Protein AF-A0A1X7C1F4-F1 (afdb_monomer)

Mean predicted aligned error: 14.02 Å

Sequence (189 aa):
MITACRHSERPVPRRRPGALRARRFSPPSVDLLPWPTRIDRLDPRTVSAVHRAECLHAESLPLPDTDPGAQHRQQTPYTDRLVAPGITRAAVAALRRFLATPGRYLYMRRDYCACTRCDLECNPAAARDVLDGILPLLPRYARRDLESLLTELDRELLRRTLPDVFAHREPWRRGAWWHERLYDTDDLL

Solvent-accessible surface area (backbone atoms only — not comparable to full-atom values): 11972 Å² total; per-residue (Å²): 134,90,82,90,85,79,87,82,86,76,85,78,82,78,83,80,89,86,74,89,68,75,78,73,78,75,72,85,84,72,82,87,72,75,80,79,79,80,49,88,94,55,56,72,69,30,52,53,45,52,46,51,42,18,46,56,46,46,72,70,54,77,80,76,80,86,61,93,76,77,86,65,95,65,85,66,69,71,59,81,81,65,52,37,73,61,45,65,53,50,20,54,50,22,44,52,53,61,73,64,52,87,69,82,64,47,61,41,44,75,63,86,57,93,43,70,65,54,30,32,58,52,13,54,53,53,16,50,39,50,52,58,51,48,45,81,65,38,58,72,70,38,28,54,54,50,49,54,53,46,52,57,51,49,54,50,48,58,70,26,35,48,76,30,91,61,33,85,78,41,75,88,33,65,91,48,78,69,51,29,37,35,57,56,76,87,82,83,128

Radius of gyration: 25.01 Å; Cα contacts (8 Å, |Δi|>4): 169; chains: 1; bounding box: 60×52×90 Å

Structure (mmCIF, N/CA/C/O backbone):
data_AF-A0A1X7C1F4-F1
#
_entry.id   AF-A0A1X7C1F4-F1
#
loop_
_atom_site.group_PDB
_atom_site.id
_atom_site.type_symbol
_atom_site.label_atom_id
_atom_site.label_alt_id
_atom_site.label_comp_id
_atom_site.label_asym_id
_atom_site.label_entity_id
_atom_site.label_seq_id
_atom_site.pdbx_PDB_ins_code
_atom_site.Cartn_x
_atom_site.Cartn_y
_atom_site.Cartn_z
_atom_site.occupancy
_atom_site.B_iso_or_equiv
_atom_site.auth_seq_id
_atom_site.auth_comp_id
_atom_site.auth_asym_id
_atom_site.auth_atom_id
_atom_site.pdbx_PDB_model_num
ATOM 1 N N . MET A 1 1 ? 45.125 30.449 73.033 1.00 37.66 1 MET A N 1
ATOM 2 C CA . MET A 1 1 ? 44.701 31.068 71.756 1.00 37.66 1 MET A CA 1
ATOM 3 C C . MET A 1 1 ? 43.995 29.987 70.937 1.00 37.66 1 MET A C 1
ATOM 5 O O . MET A 1 1 ? 44.667 29.182 70.322 1.00 37.66 1 MET A O 1
ATOM 9 N N . ILE A 1 2 ? 42.728 29.652 71.195 1.00 36.44 2 ILE A N 1
ATOM 10 C CA . ILE A 1 2 ? 41.505 30.194 70.563 1.00 36.44 2 ILE A CA 1
ATOM 11 C C . ILE A 1 2 ? 41.731 30.730 69.142 1.00 36.44 2 ILE A C 1
ATOM 13 O O . ILE A 1 2 ? 42.165 31.865 68.993 1.00 36.44 2 ILE A O 1
ATOM 17 N N . THR A 1 3 ? 41.340 29.964 68.120 1.00 37.44 3 THR A N 1
ATOM 18 C CA . THR A 1 3 ? 40.437 30.447 67.058 1.00 37.44 3 THR A CA 1
ATOM 19 C C . THR A 1 3 ? 39.678 29.256 66.466 1.00 37.44 3 THR A C 1
ATOM 21 O O . THR A 1 3 ? 40.265 28.251 66.076 1.00 37.44 3 THR A O 1
ATOM 24 N N . ALA A 1 4 ? 38.354 29.373 66.468 1.00 37.94 4 ALA A N 1
ATOM 25 C CA . ALA A 1 4 ? 37.397 28.441 65.897 1.00 37.94 4 ALA A CA 1
ATOM 26 C C . ALA A 1 4 ? 37.252 28.650 64.380 1.00 37.94 4 ALA A C 1
ATOM 28 O O . ALA A 1 4 ? 37.326 29.786 63.922 1.00 37.94 4 ALA A O 1
ATOM 29 N N . CYS A 1 5 ? 36.897 27.598 63.637 1.00 36.72 5 CYS A N 1
ATOM 30 C CA . CYS A 1 5 ? 36.195 27.736 62.359 1.00 36.72 5 CYS A CA 1
ATOM 31 C C . CYS A 1 5 ? 34.981 26.802 62.325 1.00 36.72 5 CYS A C 1
ATOM 33 O O . CYS A 1 5 ? 35.042 25.636 62.708 1.00 36.72 5 CYS A O 1
ATOM 35 N N . ARG A 1 6 ? 33.854 27.401 61.942 1.00 39.19 6 ARG A N 1
ATOM 36 C CA . ARG A 1 6 ? 32.477 26.918 62.040 1.00 39.19 6 ARG A CA 1
ATOM 37 C C . ARG A 1 6 ? 32.096 25.967 60.901 1.00 39.19 6 ARG A C 1
ATOM 39 O O . ARG A 1 6 ? 32.487 26.178 59.761 1.00 39.19 6 ARG A O 1
ATOM 46 N N . HIS A 1 7 ? 31.247 25.003 61.259 1.00 33.69 7 HIS A N 1
ATOM 47 C CA . HIS A 1 7 ? 30.018 24.546 60.597 1.00 33.69 7 HIS A CA 1
ATOM 48 C C . HIS A 1 7 ? 29.794 24.888 59.118 1.00 33.69 7 HIS A C 1
ATOM 50 O O . HIS A 1 7 ? 29.699 26.055 58.746 1.00 33.69 7 HIS A O 1
ATOM 56 N N . SER A 1 8 ? 29.463 23.853 58.341 1.00 37.16 8 SER A N 1
ATOM 57 C CA . SER A 1 8 ? 28.396 23.895 57.329 1.00 37.16 8 SER A CA 1
ATOM 58 C C . SER A 1 8 ? 27.917 22.468 57.038 1.00 37.16 8 SER A C 1
ATOM 60 O 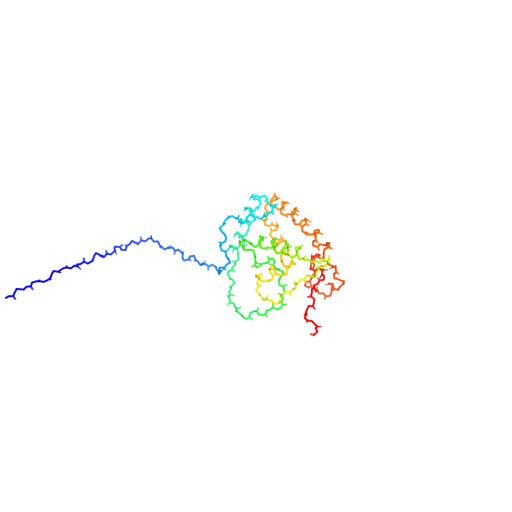O . SER A 1 8 ? 28.397 21.803 56.122 1.00 37.16 8 SER A O 1
ATOM 62 N N . GLU A 1 9 ? 26.979 21.985 57.851 1.00 37.84 9 GLU A N 1
ATOM 63 C CA . GLU A 1 9 ? 26.204 20.775 57.574 1.00 37.84 9 GLU A CA 1
ATOM 64 C C . GLU A 1 9 ? 25.295 21.032 56.363 1.00 37.84 9 GLU A C 1
ATOM 66 O O . GLU A 1 9 ? 24.474 21.951 56.360 1.00 37.84 9 GLU A O 1
ATOM 71 N N . ARG A 1 10 ? 25.451 20.234 55.303 1.00 43.00 10 ARG A N 1
ATOM 72 C CA . ARG A 1 10 ? 24.526 20.230 54.164 1.00 43.00 10 ARG A CA 1
ATOM 73 C C . ARG A 1 10 ? 23.308 19.366 54.519 1.00 43.00 10 ARG A C 1
ATOM 75 O O . ARG A 1 10 ? 23.500 18.247 54.994 1.00 43.00 10 ARG A O 1
ATOM 82 N N . PRO A 1 11 ? 22.068 19.817 54.265 1.00 47.66 11 PRO A N 1
ATOM 83 C CA . PRO A 1 11 ? 20.888 19.021 54.567 1.00 47.66 11 PRO A CA 1
ATOM 84 C C . PRO A 1 11 ? 20.790 17.793 53.652 1.00 47.66 11 PRO A C 1
ATOM 86 O O . PRO A 1 11 ? 20.911 17.877 52.429 1.00 47.66 11 PRO A O 1
ATOM 89 N N . VAL A 1 12 ? 20.538 16.644 54.278 1.00 52.62 12 VAL A N 1
ATOM 90 C CA . VAL A 1 12 ? 20.294 15.343 53.646 1.00 52.62 12 VAL A CA 1
ATOM 91 C C . VAL A 1 12 ? 18.962 15.382 52.879 1.00 52.62 12 VAL A C 1
ATOM 93 O O . VAL A 1 12 ? 17.925 15.662 53.490 1.00 52.62 12 VAL A O 1
ATOM 96 N N . PRO A 1 13 ? 18.917 15.069 51.570 1.00 51.88 13 PRO A N 1
ATOM 97 C CA . PRO A 1 13 ? 17.648 14.928 50.873 1.00 51.88 13 PRO A CA 1
ATOM 98 C C . PRO A 1 13 ? 16.928 13.664 51.362 1.00 51.88 13 PRO A C 1
ATOM 100 O O . PRO A 1 13 ? 17.398 12.536 51.204 1.00 51.88 13 PRO A O 1
ATOM 103 N N . ARG A 1 14 ? 15.759 13.865 51.977 1.00 55.69 14 ARG A N 1
ATOM 104 C CA . ARG A 1 14 ? 14.853 12.801 52.419 1.00 55.69 14 ARG A CA 1
ATOM 105 C C . ARG A 1 14 ? 14.397 11.972 51.212 1.00 55.69 14 ARG A C 1
ATOM 107 O O . ARG A 1 14 ? 13.741 12.488 50.307 1.00 55.69 14 ARG A O 1
ATOM 114 N N . ARG A 1 15 ? 14.726 10.675 51.224 1.00 45.56 15 ARG A N 1
ATOM 115 C CA . ARG A 1 15 ? 14.200 9.657 50.301 1.00 45.56 15 ARG A CA 1
ATOM 116 C C . ARG A 1 15 ? 12.673 9.611 50.418 1.00 45.56 15 ARG A C 1
ATOM 118 O O . ARG A 1 15 ? 12.156 9.258 51.473 1.00 45.56 15 ARG A O 1
ATOM 125 N N . ARG A 1 16 ? 11.956 9.935 49.337 1.00 45.59 16 ARG A N 1
ATOM 126 C CA . ARG A 1 16 ? 10.538 9.578 49.180 1.00 45.59 16 ARG A CA 1
ATOM 127 C C . ARG A 1 16 ? 10.451 8.136 48.659 1.00 45.59 16 ARG A C 1
ATOM 129 O O . ARG A 1 16 ? 10.951 7.881 47.563 1.00 45.59 16 ARG A O 1
ATOM 136 N N . PRO A 1 17 ? 9.847 7.198 49.403 1.00 49.50 17 PRO A N 1
ATOM 137 C CA . PRO A 1 17 ? 9.532 5.872 48.899 1.00 49.50 17 PRO A CA 1
ATOM 138 C C . PRO A 1 17 ? 8.236 5.962 48.087 1.00 49.50 17 PRO A C 1
ATOM 140 O O . PRO A 1 17 ? 7.225 6.449 48.583 1.00 49.50 17 PRO A O 1
ATOM 143 N N . GLY A 1 18 ? 8.269 5.527 46.830 1.00 49.41 18 GLY A N 1
ATOM 144 C CA . GLY A 1 18 ? 7.067 5.448 45.998 1.00 49.41 18 GLY A CA 1
ATOM 145 C C . GLY A 1 18 ? 7.241 6.067 44.621 1.00 49.41 18 GLY A C 1
ATOM 146 O O . GLY A 1 18 ? 6.731 7.147 44.355 1.00 49.41 18 GLY A O 1
ATOM 147 N N . ALA A 1 19 ? 7.967 5.367 43.752 1.00 40.56 19 ALA A N 1
ATOM 148 C CA . ALA A 1 19 ? 7.735 5.349 42.309 1.00 40.56 19 ALA A CA 1
ATOM 149 C C . ALA A 1 19 ? 8.683 4.311 41.696 1.00 40.56 19 ALA A C 1
ATOM 151 O O . ALA A 1 19 ? 9.699 4.654 41.092 1.00 40.56 19 ALA A O 1
ATOM 152 N N . LEU A 1 20 ? 8.350 3.026 41.848 1.00 43.34 20 LEU A N 1
ATOM 153 C CA . LEU A 1 20 ? 8.801 2.011 40.898 1.00 43.34 20 LEU A CA 1
ATOM 154 C C . LEU A 1 20 ? 8.162 2.368 39.552 1.00 43.34 20 LEU A C 1
ATOM 156 O O . LEU A 1 20 ? 7.090 1.888 39.199 1.00 43.34 20 LEU A O 1
ATOM 160 N N . ARG A 1 21 ? 8.784 3.293 38.816 1.00 47.84 21 ARG A N 1
ATOM 161 C CA . ARG A 1 21 ? 8.507 3.432 37.394 1.00 47.84 21 ARG A CA 1
ATOM 162 C C . ARG A 1 21 ? 9.005 2.140 36.774 1.00 47.84 21 ARG A C 1
ATOM 164 O O . ARG A 1 21 ? 10.209 1.885 36.794 1.00 47.84 21 ARG A O 1
ATOM 171 N N . ALA A 1 22 ? 8.080 1.332 36.261 1.00 39.25 22 ALA A N 1
ATOM 172 C CA . ALA A 1 22 ? 8.406 0.303 35.292 1.00 39.25 22 ALA A CA 1
ATOM 173 C C . ALA A 1 22 ? 9.377 0.939 34.294 1.00 39.25 22 ALA A C 1
ATOM 175 O O . ALA A 1 22 ? 9.054 1.963 33.680 1.00 39.25 22 ALA A O 1
ATOM 176 N N . ARG A 1 23 ? 10.599 0.404 34.217 1.00 38.81 23 ARG A N 1
ATOM 177 C CA . ARG A 1 23 ? 11.514 0.729 33.130 1.00 38.81 23 ARG A CA 1
ATOM 178 C C . ARG A 1 23 ? 10.754 0.365 31.864 1.00 38.81 23 ARG A C 1
ATOM 180 O O . ARG A 1 23 ? 10.648 -0.809 31.531 1.00 38.81 23 ARG A O 1
ATOM 187 N N . ARG A 1 24 ? 10.155 1.365 31.214 1.00 40.41 24 ARG A N 1
ATOM 188 C CA . ARG A 1 24 ? 9.662 1.220 29.853 1.00 40.41 24 ARG A CA 1
ATOM 189 C C . ARG A 1 24 ? 10.892 0.855 29.047 1.00 40.41 24 ARG A C 1
ATOM 191 O O . ARG A 1 24 ? 11.809 1.661 28.915 1.00 40.41 24 ARG A O 1
ATOM 198 N N . PHE A 1 25 ? 10.940 -0.399 28.636 1.00 38.53 25 PHE A N 1
ATOM 199 C CA . PHE A 1 25 ? 11.835 -0.851 27.598 1.00 38.53 25 PHE A CA 1
ATOM 200 C C . PHE A 1 25 ? 11.534 0.050 26.396 1.00 38.53 25 PHE A C 1
ATOM 202 O O . PHE A 1 25 ? 10.423 0.011 25.870 1.00 38.53 25 PHE A O 1
ATOM 209 N N . SER A 1 26 ? 12.445 0.962 26.052 1.00 38.00 26 SER A N 1
ATOM 210 C CA . SER A 1 26 ? 12.350 1.671 24.779 1.00 38.00 26 SER A CA 1
ATOM 211 C C . SER A 1 26 ? 12.716 0.653 23.704 1.00 38.00 26 SER A C 1
ATOM 213 O O . SER A 1 26 ? 13.861 0.194 23.714 1.00 38.00 26 SER A O 1
ATOM 215 N N . PRO A 1 27 ? 11.794 0.261 22.808 1.00 36.78 27 PRO A N 1
ATOM 216 C CA . PRO A 1 27 ? 12.191 -0.469 21.614 1.00 36.78 27 PRO A CA 1
ATOM 217 C C . PRO A 1 27 ? 13.178 0.391 20.802 1.00 36.78 27 PRO A C 1
ATOM 219 O O . PRO A 1 27 ? 13.171 1.622 20.938 1.00 36.78 27 PRO A O 1
ATOM 222 N N . PRO A 1 28 ? 14.053 -0.231 19.993 1.00 38.62 28 PRO A N 1
ATOM 223 C CA . PRO A 1 28 ? 15.018 0.498 19.184 1.00 38.62 28 PRO A CA 1
ATOM 224 C C . PRO A 1 28 ? 14.312 1.540 18.310 1.00 38.62 28 PRO A C 1
ATOM 226 O O . PRO A 1 28 ? 13.297 1.273 17.668 1.00 38.62 28 PRO A O 1
ATOM 229 N N . SER A 1 29 ? 14.861 2.748 18.352 1.00 41.19 29 SER A N 1
ATOM 230 C CA . SER A 1 29 ? 14.339 3.987 17.792 1.00 41.19 29 SER A CA 1
ATOM 231 C C . SER A 1 29 ? 14.078 3.889 16.285 1.00 41.19 29 SER A C 1
ATOM 233 O O . SER A 1 29 ? 14.989 4.044 15.476 1.00 41.19 29 SER A O 1
ATOM 235 N N . VAL A 1 30 ? 12.818 3.691 15.901 1.00 43.03 30 VAL A N 1
ATOM 236 C CA . VAL A 1 30 ? 12.295 4.182 14.621 1.00 43.03 30 VAL A CA 1
ATOM 237 C C . VAL A 1 30 ? 11.682 5.543 14.935 1.00 43.03 30 VAL A C 1
ATOM 239 O O . VAL A 1 30 ? 10.838 5.643 15.821 1.00 43.03 30 VAL A O 1
ATOM 242 N N . ASP A 1 31 ? 12.191 6.595 14.301 1.00 43.31 31 ASP A N 1
ATOM 243 C CA . ASP A 1 31 ? 11.978 7.998 14.660 1.00 43.31 31 ASP A CA 1
ATOM 244 C C . ASP A 1 31 ? 10.555 8.353 15.131 1.00 43.31 31 ASP A C 1
ATOM 246 O O . ASP A 1 31 ? 9.559 8.204 14.417 1.00 43.31 31 ASP A O 1
ATOM 250 N N . LEU A 1 32 ? 10.509 8.890 16.354 1.00 41.28 32 LEU A N 1
ATOM 251 C CA . LEU A 1 32 ? 9.363 9.500 17.021 1.00 41.28 32 LEU A CA 1
ATOM 252 C C . LEU A 1 32 ? 8.882 10.736 16.245 1.00 41.28 32 LEU A C 1
ATOM 254 O O . LEU A 1 32 ? 9.191 11.872 16.601 1.00 41.28 32 LEU A O 1
ATOM 258 N N . LEU A 1 33 ? 8.078 10.536 15.205 1.00 45.62 33 LEU A N 1
ATOM 259 C CA . LEU A 1 33 ? 7.149 11.573 14.765 1.00 45.62 33 LEU A CA 1
ATOM 260 C C . LEU A 1 33 ? 5.985 11.623 15.771 1.00 45.62 33 LEU A C 1
ATOM 262 O O . LEU A 1 33 ? 5.337 10.596 15.995 1.00 45.62 33 LEU A O 1
ATOM 266 N N . PRO A 1 34 ? 5.703 12.776 16.404 1.00 47.94 34 PRO A N 1
ATOM 267 C CA . PRO A 1 34 ? 4.579 12.891 17.324 1.00 47.94 34 PRO A CA 1
ATOM 268 C C . PRO A 1 34 ? 3.255 12.739 16.551 1.00 47.94 34 PRO A C 1
ATOM 270 O O . PRO A 1 34 ? 3.088 13.358 15.508 1.00 47.94 34 PRO A O 1
ATOM 273 N N . TRP A 1 35 ? 2.367 11.875 17.061 1.00 46.22 35 TRP A N 1
ATOM 274 C CA . TRP A 1 35 ? 0.906 11.753 16.853 1.00 46.22 35 TRP A CA 1
ATOM 275 C C . TRP A 1 35 ? 0.222 12.385 15.616 1.00 46.22 35 TRP A C 1
ATOM 277 O O . TRP A 1 35 ? 0.352 13.572 15.343 1.00 46.22 35 TRP A O 1
ATOM 287 N N . PRO A 1 36 ? -0.758 11.652 15.053 1.00 53.38 36 PRO A N 1
ATOM 288 C CA . PRO A 1 36 ? -0.506 10.780 13.923 1.00 53.38 36 PRO A CA 1
ATOM 289 C C . PRO A 1 36 ? -0.063 11.601 12.705 1.00 53.38 36 PRO A C 1
ATOM 291 O O . PRO A 1 36 ? -0.711 12.566 12.296 1.00 53.38 36 PRO A O 1
ATOM 294 N N . THR A 1 37 ? 1.034 11.192 12.078 1.00 63.81 37 THR A N 1
ATOM 295 C CA . THR A 1 37 ? 1.436 11.797 10.812 1.00 63.81 37 THR A CA 1
ATOM 296 C C . THR A 1 37 ? 0.384 11.463 9.765 1.00 63.81 37 THR A C 1
ATOM 298 O O . THR A 1 37 ? 0.196 10.306 9.392 1.00 63.81 37 THR A O 1
ATOM 301 N N . ARG A 1 38 ? -0.340 12.505 9.349 1.00 75.12 38 ARG A N 1
ATOM 302 C CA . ARG A 1 38 ? -1.339 12.489 8.284 1.00 75.12 38 ARG A CA 1
ATOM 303 C C . ARG A 1 38 ? -0.861 11.597 7.139 1.00 75.12 38 ARG A C 1
ATOM 305 O O . ARG A 1 38 ? 0.214 11.813 6.585 1.00 75.12 38 ARG A O 1
ATOM 312 N N . ILE A 1 39 ? -1.664 10.600 6.792 1.00 83.06 39 ILE A N 1
ATOM 313 C CA . ILE A 1 39 ? -1.514 9.896 5.524 1.00 83.06 39 ILE A CA 1
ATOM 314 C C . ILE A 1 39 ? -2.355 10.691 4.532 1.00 83.06 39 ILE A C 1
ATOM 316 O O . ILE A 1 39 ? -3.576 10.759 4.680 1.00 83.06 39 ILE A O 1
ATOM 320 N N . ASP A 1 40 ? -1.716 11.363 3.571 1.00 82.19 40 ASP A N 1
ATOM 321 C CA . ASP A 1 40 ? -2.463 12.205 2.632 1.00 82.19 40 ASP A CA 1
ATOM 322 C C . ASP A 1 40 ? -3.544 11.390 1.920 1.00 82.19 40 ASP A C 1
ATOM 324 O O . ASP A 1 40 ? -3.296 10.247 1.535 1.00 82.19 40 ASP A O 1
ATOM 328 N N . ARG A 1 41 ? -4.716 12.001 1.718 1.00 87.00 41 ARG A N 1
ATOM 329 C CA . ARG A 1 41 ? -5.934 11.391 1.151 1.00 87.00 41 ARG A CA 1
ATOM 330 C C . ARG A 1 41 ? -6.642 10.335 2.012 1.00 87.00 41 ARG A C 1
ATOM 332 O O . ARG A 1 41 ? -7.605 9.765 1.521 1.00 87.00 41 ARG A O 1
ATOM 339 N N . LEU A 1 42 ? -6.234 10.113 3.263 1.00 90.19 42 LEU A N 1
ATOM 340 C CA . LEU A 1 42 ? -7.046 9.361 4.228 1.00 90.19 42 LEU A CA 1
ATOM 341 C C . LEU A 1 42 ? -7.783 10.294 5.188 1.00 90.19 42 LEU A C 1
ATOM 343 O O . LEU A 1 42 ? -7.266 11.350 5.573 1.00 90.19 42 LEU A O 1
ATOM 347 N N . ASP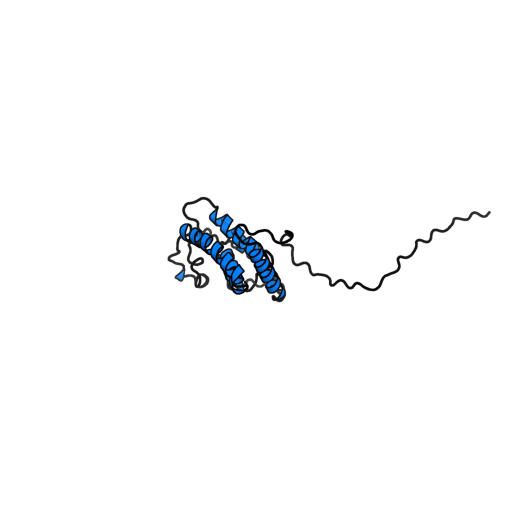 A 1 43 ? -8.975 9.877 5.612 1.00 91.00 43 ASP A N 1
ATOM 348 C CA . ASP A 1 43 ? -9.729 10.569 6.651 1.00 91.00 43 ASP A CA 1
ATOM 349 C C . ASP A 1 43 ? -8.979 10.504 8.003 1.00 91.00 43 ASP A C 1
ATOM 351 O O . ASP A 1 43 ? -8.427 9.457 8.367 1.00 91.00 43 ASP A O 1
ATOM 355 N N . PRO A 1 44 ? -8.955 11.582 8.813 1.00 88.94 44 PRO A N 1
ATOM 356 C CA . PRO A 1 44 ? -8.298 11.570 10.124 1.00 88.94 44 PRO A CA 1
ATOM 357 C C . PRO A 1 44 ? -8.783 10.453 11.069 1.00 88.94 44 PRO A C 1
ATOM 359 O O . PRO A 1 44 ? -8.007 9.941 11.887 1.00 88.94 44 PRO A O 1
ATOM 362 N N . ARG A 1 45 ? -10.050 10.029 10.962 1.00 90.12 45 ARG A N 1
ATOM 363 C CA . ARG A 1 45 ? -10.607 8.905 11.732 1.00 90.12 45 ARG A CA 1
ATOM 364 C C . ARG A 1 45 ? -10.075 7.566 11.240 1.00 90.12 45 ARG A C 1
ATOM 366 O O . ARG A 1 45 ? -9.892 6.665 12.060 1.00 90.12 45 ARG A O 1
ATOM 373 N N . THR A 1 46 ? -9.813 7.436 9.941 1.00 92.38 46 THR A N 1
ATOM 374 C CA . THR A 1 46 ? -9.137 6.274 9.350 1.00 92.38 46 THR A CA 1
ATOM 375 C C . THR A 1 46 ? -7.704 6.197 9.848 1.00 92.38 46 THR A C 1
ATOM 377 O O . THR A 1 46 ? -7.311 5.167 10.387 1.00 92.38 46 THR A O 1
ATOM 380 N N . VAL A 1 47 ? -6.956 7.305 9.793 1.00 91.12 47 VAL A N 1
ATOM 381 C CA . VAL A 1 47 ? -5.580 7.379 10.318 1.00 91.12 47 VAL A CA 1
ATOM 382 C C . VAL A 1 47 ? -5.527 6.986 11.802 1.00 91.12 47 VAL A C 1
ATOM 384 O O . VAL A 1 47 ? -4.675 6.202 12.215 1.00 91.12 47 VAL A O 1
ATOM 387 N N . SER A 1 48 ? -6.480 7.457 12.609 1.00 89.38 48 SER A N 1
ATOM 388 C CA . SER A 1 48 ? -6.573 7.084 14.030 1.00 89.38 48 SER A CA 1
ATOM 389 C C . SER A 1 48 ? -6.937 5.607 14.243 1.00 89.38 48 SER A C 1
ATOM 391 O O . SER A 1 48 ? -6.515 4.990 15.220 1.00 89.38 48 SER A O 1
ATOM 393 N N . ALA A 1 49 ? -7.750 5.019 13.362 1.00 91.38 49 ALA A N 1
ATOM 394 C CA . ALA A 1 49 ? -8.087 3.599 13.422 1.00 91.38 49 ALA A CA 1
ATOM 395 C C . ALA A 1 49 ? -6.889 2.717 13.059 1.00 91.38 49 ALA A C 1
ATOM 397 O O . ALA A 1 49 ? -6.627 1.751 13.768 1.00 91.38 49 ALA A O 1
ATOM 398 N N . VAL A 1 50 ? -6.146 3.101 12.020 1.00 90.06 50 VAL A N 1
ATOM 399 C CA . VAL A 1 50 ? -4.884 2.470 11.625 1.00 90.06 50 VAL A CA 1
ATOM 400 C C . VAL A 1 50 ? -3.897 2.493 12.780 1.00 90.06 50 VAL A C 1
ATOM 402 O O . VAL A 1 50 ? -3.434 1.440 13.196 1.00 90.06 50 VAL A O 1
ATOM 405 N N . HIS A 1 51 ? -3.657 3.663 13.373 1.00 88.75 51 HIS A N 1
ATOM 406 C CA . HIS A 1 51 ? -2.730 3.780 14.495 1.00 88.75 51 HIS A CA 1
ATOM 407 C C . HIS A 1 51 ? -3.111 2.872 15.675 1.00 88.75 51 HIS A C 1
ATOM 409 O O . HIS A 1 51 ? -2.255 2.211 16.255 1.00 88.75 51 HIS A O 1
ATOM 415 N N . ARG A 1 52 ? -4.405 2.794 16.018 1.00 87.62 52 ARG A N 1
ATOM 416 C CA . ARG A 1 52 ? -4.876 1.879 17.069 1.00 87.62 52 ARG A CA 1
ATOM 417 C C . ARG A 1 52 ? -4.631 0.416 16.710 1.00 87.62 52 ARG A C 1
ATOM 419 O O . ARG A 1 52 ? -4.171 -0.325 17.570 1.00 87.62 52 ARG A O 1
ATOM 426 N N . ALA A 1 53 ? -4.923 0.010 15.475 1.00 88.56 53 ALA A N 1
ATOM 427 C CA . ALA A 1 53 ? -4.665 -1.354 15.016 1.00 88.56 53 ALA A CA 1
ATOM 428 C C . ALA A 1 53 ? -3.168 -1.694 15.084 1.00 88.56 53 ALA A C 1
ATOM 430 O O . ALA A 1 53 ? -2.806 -2.767 15.558 1.00 88.56 53 ALA A O 1
ATOM 431 N N . GLU A 1 54 ? -2.306 -0.752 14.696 1.00 86.75 54 GLU A N 1
ATOM 432 C CA . GLU A 1 54 ? -0.856 -0.917 14.773 1.00 86.75 54 GLU A CA 1
ATOM 433 C C . GLU A 1 54 ? -0.353 -1.076 16.213 1.00 86.75 54 GLU A C 1
ATOM 435 O O . GLU A 1 54 ? 0.444 -1.969 16.489 1.00 86.75 54 GLU A O 1
ATOM 440 N N . CYS A 1 55 ? -0.839 -0.251 17.145 1.00 83.94 55 CYS A N 1
ATOM 441 C CA . CYS A 1 55 ? -0.474 -0.362 18.559 1.00 83.94 55 CYS A CA 1
ATOM 442 C C . CYS A 1 55 ? -0.938 -1.691 19.174 1.00 83.94 55 CYS A C 1
ATOM 444 O O . CYS A 1 55 ? -0.158 -2.349 19.854 1.00 83.94 55 CYS A O 1
ATOM 446 N N . LEU A 1 56 ? -2.179 -2.111 18.900 1.00 82.75 56 LEU A N 1
ATOM 447 C CA . LEU A 1 56 ? -2.729 -3.361 19.438 1.00 82.75 56 LEU A CA 1
ATOM 448 C C . LEU A 1 56 ? -1.975 -4.596 18.928 1.00 82.75 56 LEU A C 1
ATOM 450 O O . LEU A 1 56 ? -1.753 -5.547 19.678 1.00 82.75 56 LEU A O 1
ATOM 454 N N . HIS A 1 57 ? -1.560 -4.587 17.660 1.00 75.62 57 HIS A N 1
ATOM 455 C CA . HIS A 1 57 ? -0.795 -5.694 17.096 1.00 75.62 57 HIS A CA 1
ATOM 456 C C . HIS A 1 57 ? 0.648 -5.726 17.620 1.00 75.62 57 HIS A C 1
ATOM 458 O O . HIS A 1 57 ? 1.171 -6.806 17.893 1.00 75.62 57 HIS A O 1
ATOM 464 N N . ALA A 1 58 ? 1.282 -4.566 17.819 1.00 69.00 58 ALA A N 1
ATOM 465 C CA . ALA A 1 58 ? 2.620 -4.483 18.406 1.00 69.00 58 ALA A CA 1
ATOM 466 C C . ALA A 1 58 ? 2.660 -4.996 19.857 1.00 69.00 58 ALA A C 1
ATOM 468 O O . ALA A 1 58 ? 3.638 -5.614 20.265 1.00 69.00 58 ALA A O 1
ATOM 469 N N . GLU A 1 59 ? 1.592 -4.774 20.627 1.00 61.59 59 GLU A N 1
ATOM 470 C CA . GLU A 1 59 ? 1.453 -5.278 22.001 1.00 61.59 59 GLU A CA 1
ATOM 471 C C . GLU A 1 59 ? 1.217 -6.797 22.069 1.00 61.59 59 GLU A C 1
ATOM 473 O O . GLU A 1 59 ? 1.481 -7.413 23.100 1.00 61.59 59 GLU A O 1
ATOM 478 N N . SER A 1 60 ? 0.738 -7.403 20.980 1.00 58.78 60 SER A N 1
ATOM 479 C CA . SER A 1 60 ? 0.375 -8.825 20.921 1.00 58.78 60 SER A CA 1
ATOM 480 C C . SER A 1 60 ? 1.536 -9.746 20.517 1.00 58.78 60 SER A C 1
ATOM 482 O O . SER A 1 60 ? 1.417 -10.963 20.654 1.00 58.78 60 SER A O 1
ATOM 484 N N . LEU A 1 61 ? 2.655 -9.199 20.024 1.00 59.28 61 LEU A N 1
ATOM 485 C CA . LEU A 1 61 ? 3.810 -9.990 19.596 1.00 59.28 61 LEU A CA 1
ATOM 486 C C . LEU A 1 61 ? 4.759 -10.271 20.779 1.00 59.28 61 LEU A C 1
ATOM 488 O O . LEU A 1 61 ? 5.203 -9.328 21.440 1.00 59.28 61 LEU A O 1
ATOM 492 N N . PRO A 1 62 ? 5.126 -11.540 21.051 1.00 47.31 62 PRO A N 1
ATOM 493 C CA . PRO A 1 62 ? 6.205 -11.842 21.985 1.00 47.31 62 PRO A CA 1
ATOM 494 C C . PRO A 1 62 ? 7.515 -11.239 21.460 1.00 47.31 62 PRO A C 1
ATOM 496 O O . PRO A 1 62 ? 7.805 -11.331 20.265 1.00 47.31 62 PRO A O 1
ATOM 499 N N . LEU A 1 63 ? 8.298 -10.601 22.343 1.00 47.84 63 LEU A N 1
ATOM 500 C CA . LEU A 1 63 ? 9.632 -10.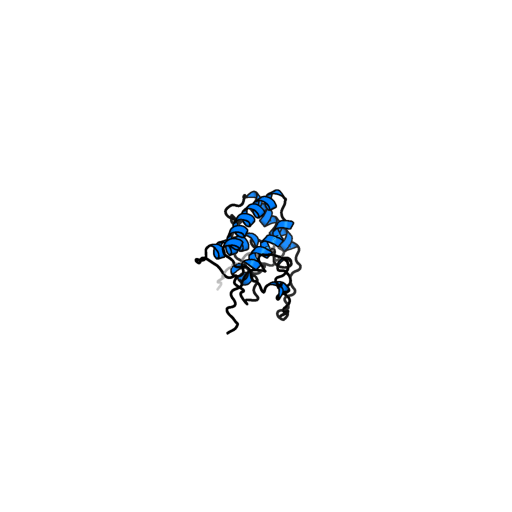100 21.994 1.00 47.84 63 LEU A CA 1
ATOM 501 C C . LEU A 1 63 ? 10.417 -11.234 21.317 1.00 47.84 63 LEU A C 1
ATOM 503 O O . LEU A 1 63 ? 10.481 -12.322 21.890 1.00 47.84 63 LEU A O 1
ATOM 507 N N . PRO A 1 64 ? 11.005 -11.015 20.128 1.00 50.06 64 PRO A N 1
ATOM 508 C CA . PRO A 1 64 ? 11.841 -12.034 19.530 1.00 50.06 64 PRO A CA 1
ATOM 509 C C . PRO A 1 64 ? 13.038 -12.250 20.452 1.00 50.06 64 PRO A C 1
ATOM 511 O O . PRO A 1 64 ? 13.813 -11.317 20.695 1.00 50.06 64 PRO A O 1
ATOM 514 N N . ASP A 1 65 ? 13.191 -13.478 20.953 1.00 42.34 65 ASP A N 1
ATOM 515 C CA . ASP A 1 65 ? 14.479 -13.942 21.446 1.00 42.34 65 ASP A CA 1
ATOM 516 C C . ASP A 1 65 ? 15.483 -13.620 20.342 1.00 42.34 65 ASP A C 1
ATOM 518 O O . ASP A 1 65 ? 15.354 -14.060 19.195 1.00 42.34 65 ASP A O 1
ATOM 522 N N . THR A 1 66 ? 16.400 -12.707 20.648 1.00 48.03 66 THR A N 1
ATOM 523 C CA . THR A 1 66 ? 17.373 -12.219 19.681 1.00 48.03 66 THR A CA 1
ATOM 524 C C . THR A 1 66 ? 18.410 -13.317 19.543 1.00 48.03 66 THR A C 1
ATOM 526 O O . THR A 1 66 ? 19.427 -13.300 20.227 1.00 48.03 66 THR A O 1
ATOM 529 N N . ASP A 1 67 ? 18.115 -14.306 18.705 1.00 40.56 67 ASP A N 1
ATOM 530 C CA . ASP A 1 67 ? 19.109 -15.234 18.198 1.00 40.56 67 ASP A CA 1
ATOM 531 C C . ASP A 1 67 ? 19.659 -14.646 16.886 1.00 40.56 67 ASP A C 1
ATOM 533 O O . ASP A 1 67 ? 19.003 -14.725 15.841 1.00 40.56 67 ASP A O 1
ATOM 537 N N . PRO A 1 68 ? 20.834 -13.985 16.906 1.00 41.53 68 PRO A N 1
ATOM 538 C CA . PRO A 1 68 ? 21.430 -13.379 15.717 1.00 41.53 68 PRO A CA 1
ATOM 539 C C . PRO A 1 68 ? 21.909 -14.422 14.687 1.00 41.53 68 PRO A C 1
ATOM 541 O O . PRO A 1 68 ? 22.451 -14.040 13.651 1.00 41.53 68 PRO A O 1
ATOM 544 N N . GLY A 1 69 ? 21.724 -15.724 14.949 1.00 39.28 69 GLY A N 1
ATOM 545 C CA . GLY A 1 69 ? 22.148 -16.826 14.084 1.00 39.28 69 GLY A CA 1
ATOM 546 C C . GLY A 1 69 ? 21.083 -17.396 13.139 1.00 39.28 69 GLY A C 1
ATOM 547 O O . GLY A 1 69 ? 21.426 -18.217 12.288 1.00 39.28 69 GLY A O 1
ATOM 548 N N . ALA A 1 70 ? 19.813 -16.985 13.227 1.00 43.12 70 ALA A N 1
ATOM 549 C CA . ALA A 1 70 ? 18.737 -17.554 12.406 1.00 43.12 70 ALA A CA 1
ATOM 550 C C . ALA A 1 70 ? 18.711 -16.981 10.974 1.00 43.12 70 ALA A C 1
ATOM 552 O O . ALA A 1 70 ? 17.748 -16.359 10.527 1.00 43.12 70 ALA A O 1
ATOM 553 N N . GLN A 1 71 ? 19.776 -17.238 10.217 1.00 45.31 71 GLN A N 1
ATOM 554 C CA . GLN A 1 71 ? 19.757 -17.218 8.759 1.00 45.31 71 GLN A CA 1
ATOM 555 C C . GLN A 1 71 ? 18.894 -18.392 8.271 1.00 45.31 71 GLN A C 1
ATOM 557 O O . GLN A 1 71 ? 19.416 -19.448 7.915 1.00 45.31 71 GLN A O 1
ATOM 562 N N . HIS A 1 72 ? 17.565 -18.248 8.260 1.00 37.56 72 HIS A N 1
ATOM 563 C CA . HIS A 1 72 ? 16.714 -19.215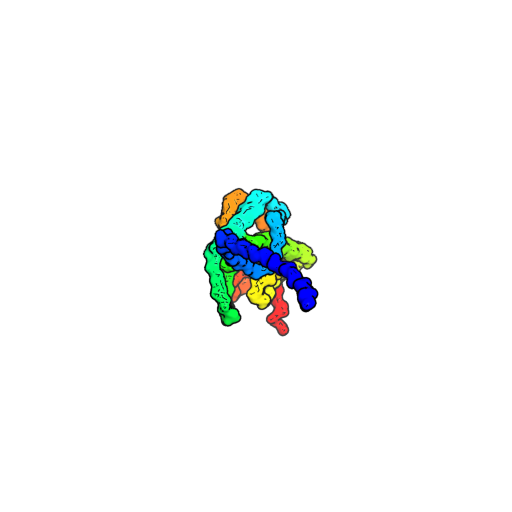 7.570 1.00 37.56 72 HIS A CA 1
ATOM 564 C C . HIS A 1 72 ? 15.938 -18.579 6.421 1.00 37.56 72 HIS A C 1
ATOM 566 O O . HIS A 1 72 ? 15.032 -17.770 6.584 1.00 37.56 72 HIS A O 1
ATOM 572 N N . ARG A 1 73 ? 16.357 -19.022 5.234 1.00 39.47 73 ARG A N 1
ATOM 573 C CA . ARG A 1 73 ? 15.982 -18.726 3.845 1.00 39.47 73 ARG A CA 1
ATOM 574 C C . ARG A 1 73 ? 14.506 -19.000 3.497 1.00 39.47 73 ARG A C 1
ATOM 576 O O . ARG A 1 73 ? 14.166 -19.134 2.327 1.00 39.47 73 ARG A O 1
ATOM 583 N N . GLN A 1 74 ? 13.604 -19.065 4.466 1.00 40.28 74 GLN A N 1
ATOM 584 C CA . GLN A 1 74 ? 12.177 -19.239 4.210 1.00 40.28 74 GLN A CA 1
ATOM 585 C C . GLN A 1 74 ? 11.485 -17.906 4.461 1.00 40.28 74 GLN A C 1
ATOM 587 O O . GLN A 1 74 ? 11.356 -17.466 5.597 1.00 40.28 74 GLN A O 1
ATOM 592 N N . GLN A 1 75 ? 11.098 -17.249 3.365 1.00 44.16 75 GLN A N 1
ATOM 593 C CA . GLN A 1 75 ? 10.223 -16.081 3.367 1.00 44.16 75 GLN A CA 1
ATOM 594 C C . GLN A 1 75 ? 8.895 -16.488 4.010 1.00 44.16 75 GLN A C 1
ATOM 596 O O . GLN A 1 75 ? 7.968 -16.928 3.336 1.00 44.16 75 GLN A O 1
ATOM 601 N N . THR A 1 76 ? 8.818 -16.399 5.336 1.00 39.41 76 THR A N 1
ATOM 602 C CA . THR A 1 76 ? 7.539 -16.266 6.024 1.00 39.41 76 THR A CA 1
ATOM 603 C C . THR A 1 76 ? 6.834 -15.057 5.415 1.00 39.41 76 THR A C 1
ATOM 605 O O . THR A 1 76 ? 7.481 -14.010 5.299 1.00 39.41 76 THR A O 1
ATOM 608 N N . PRO A 1 77 ? 5.559 -15.179 5.004 1.00 45.59 77 PRO A N 1
ATOM 609 C CA . PRO A 1 77 ? 4.799 -14.046 4.502 1.00 45.59 77 PRO A CA 1
ATOM 610 C C . PRO A 1 77 ? 4.906 -12.906 5.516 1.00 45.59 77 PRO A C 1
ATOM 612 O O . PRO A 1 77 ? 4.739 -13.110 6.721 1.00 45.59 77 PRO A O 1
ATOM 615 N N . TYR A 1 78 ? 5.257 -11.720 5.017 1.00 52.19 78 TYR A N 1
ATOM 616 C CA . TYR A 1 78 ? 5.597 -10.517 5.785 1.00 52.19 78 TYR A CA 1
ATOM 617 C C . TYR A 1 78 ? 4.540 -10.148 6.854 1.00 52.19 78 TYR A C 1
ATOM 619 O O . TYR A 1 78 ? 4.819 -9.437 7.819 1.00 52.19 78 TYR A O 1
ATOM 627 N N . THR A 1 79 ? 3.327 -10.681 6.715 1.00 50.06 79 THR A N 1
ATOM 628 C CA . THR A 1 79 ? 2.152 -10.427 7.546 1.00 50.06 79 THR A CA 1
ATOM 629 C C . THR A 1 79 ? 2.324 -10.740 9.036 1.00 50.06 79 THR A C 1
ATOM 631 O O . THR A 1 79 ? 1.645 -10.110 9.837 1.00 50.06 79 THR A O 1
ATOM 634 N N . ASP A 1 80 ? 3.204 -11.665 9.439 1.00 49.00 80 ASP A N 1
ATOM 635 C CA . ASP A 1 80 ? 3.208 -12.171 10.829 1.00 49.00 80 ASP A CA 1
ATOM 636 C C . ASP A 1 80 ? 4.104 -11.386 11.810 1.00 49.00 80 ASP A C 1
ATOM 638 O O . ASP A 1 80 ? 3.945 -11.493 13.022 1.00 49.00 80 ASP A O 1
ATOM 642 N N . ARG A 1 81 ? 5.060 -10.569 11.338 1.00 52.59 81 ARG A N 1
ATOM 643 C CA . ARG A 1 81 ? 6.118 -10.050 12.238 1.00 52.59 81 ARG A CA 1
ATOM 644 C C . ARG A 1 81 ? 6.209 -8.545 12.446 1.00 52.59 81 ARG A C 1
ATOM 646 O O . ARG A 1 81 ? 6.996 -8.132 13.294 1.00 52.59 81 ARG A O 1
ATOM 653 N N . LEU A 1 82 ? 5.493 -7.703 11.698 1.00 59.19 82 LEU A N 1
ATOM 654 C CA . LEU A 1 82 ? 5.914 -6.296 11.566 1.00 59.19 82 LEU A CA 1
ATOM 655 C C . LEU A 1 82 ? 4.771 -5.279 11.492 1.00 59.19 82 LEU A C 1
ATOM 657 O O . LEU A 1 82 ? 4.883 -4.258 10.819 1.00 59.19 82 LEU A O 1
ATOM 661 N N . VAL A 1 83 ? 3.680 -5.501 12.221 1.00 67.00 83 VAL A N 1
ATOM 662 C CA . VAL A 1 83 ? 2.701 -4.431 12.433 1.00 67.00 83 VAL A CA 1
ATOM 663 C C . VAL A 1 83 ? 3.138 -3.597 13.641 1.00 67.00 83 VAL A C 1
ATOM 665 O O . VAL A 1 83 ? 2.856 -3.936 14.786 1.00 67.00 83 VAL A O 1
ATOM 668 N N . ALA A 1 84 ? 3.870 -2.515 13.373 1.00 72.56 84 ALA A N 1
ATOM 669 C CA . ALA A 1 84 ? 4.328 -1.551 14.373 1.00 72.56 84 ALA A CA 1
ATOM 670 C C . ALA A 1 84 ? 3.746 -0.153 14.097 1.00 72.56 84 ALA A C 1
ATOM 672 O O . ALA A 1 84 ? 3.409 0.152 12.947 1.00 72.56 84 ALA A O 1
ATOM 673 N N . PRO A 1 85 ? 3.647 0.731 15.110 1.00 80.19 85 PRO A N 1
ATOM 674 C CA . PRO A 1 85 ? 3.162 2.092 14.906 1.00 80.19 85 PRO A CA 1
ATOM 675 C C . PRO A 1 85 ? 3.910 2.815 13.777 1.00 80.19 85 PRO A C 1
ATOM 677 O O . PRO A 1 85 ? 5.134 2.938 13.800 1.00 80.19 85 PRO A O 1
ATOM 680 N N . GLY A 1 86 ? 3.163 3.314 12.792 1.00 81.81 86 GLY A N 1
ATOM 681 C CA . GLY A 1 86 ? 3.683 4.040 11.635 1.00 81.81 86 GLY A CA 1
ATOM 682 C C . GLY A 1 86 ? 4.024 3.184 10.410 1.00 81.81 86 GLY A C 1
ATOM 683 O O . GLY A 1 86 ? 4.355 3.766 9.371 1.00 81.81 86 GLY A O 1
ATOM 684 N N . ILE A 1 87 ? 3.909 1.851 10.481 1.00 84.25 87 ILE A N 1
ATOM 685 C CA . ILE A 1 87 ? 4.221 0.942 9.364 1.00 84.25 87 ILE A CA 1
ATOM 686 C C . ILE A 1 87 ? 3.331 1.215 8.143 1.00 84.25 87 ILE A C 1
ATOM 688 O O . ILE A 1 87 ? 3.827 1.283 7.020 1.00 84.25 87 ILE A O 1
ATOM 692 N N . THR A 1 88 ? 2.039 1.489 8.346 1.00 89.12 88 THR A N 1
ATOM 693 C CA . THR A 1 88 ? 1.082 1.750 7.258 1.00 89.12 88 THR A CA 1
ATOM 694 C C . THR A 1 88 ? 1.454 3.023 6.511 1.00 89.12 88 THR A C 1
ATOM 696 O O . THR A 1 88 ? 1.437 3.075 5.281 1.00 89.12 88 THR A O 1
ATOM 699 N N . ARG A 1 89 ? 1.848 4.067 7.250 1.00 89.00 89 ARG A N 1
ATOM 700 C CA . ARG A 1 89 ? 2.311 5.321 6.649 1.00 89.00 89 ARG A CA 1
ATOM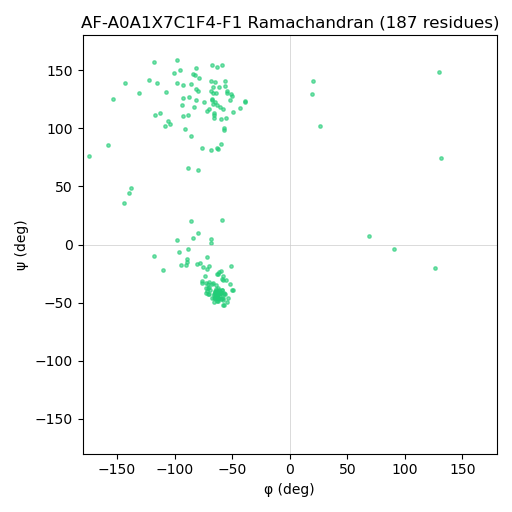 701 C C . ARG A 1 89 ? 3.589 5.101 5.848 1.00 89.00 89 ARG A C 1
ATOM 703 O O . ARG A 1 89 ? 3.701 5.630 4.743 1.00 89.00 89 ARG A O 1
ATOM 710 N N . ALA A 1 90 ? 4.541 4.350 6.400 1.00 85.75 90 ALA A N 1
ATOM 711 C CA . ALA A 1 90 ? 5.787 4.030 5.715 1.00 85.75 90 ALA A CA 1
ATOM 712 C C . ALA A 1 90 ? 5.526 3.248 4.418 1.00 85.75 90 ALA A C 1
ATOM 714 O O . ALA A 1 90 ? 6.070 3.621 3.381 1.00 85.75 90 ALA A O 1
ATOM 715 N N . ALA A 1 91 ? 4.623 2.266 4.452 1.00 89.50 91 ALA A N 1
ATOM 716 C CA . ALA A 1 91 ? 4.223 1.472 3.295 1.00 89.50 91 ALA A CA 1
ATOM 717 C C . ALA A 1 91 ? 3.554 2.320 2.196 1.00 89.50 91 ALA A C 1
ATOM 719 O O . ALA A 1 91 ? 3.969 2.282 1.038 1.00 89.50 91 ALA A O 1
ATOM 720 N N . VAL A 1 92 ? 2.573 3.164 2.549 1.00 92.44 92 VAL A N 1
ATOM 721 C CA . VAL A 1 92 ? 1.935 4.084 1.585 1.00 92.44 92 VAL A CA 1
ATOM 722 C C . VAL A 1 92 ? 2.959 5.056 0.995 1.00 92.44 92 VAL A C 1
ATOM 724 O O . VAL A 1 92 ? 2.939 5.332 -0.206 1.00 92.44 92 VAL A O 1
ATOM 727 N N . ALA A 1 93 ? 3.868 5.580 1.820 1.00 90.19 93 ALA A N 1
ATOM 728 C CA . ALA A 1 93 ? 4.925 6.466 1.352 1.00 90.19 93 ALA A CA 1
ATOM 729 C C . ALA A 1 93 ? 5.901 5.746 0.409 1.00 90.19 93 ALA A C 1
ATOM 731 O O . ALA A 1 93 ? 6.294 6.332 -0.596 1.00 90.19 93 ALA A O 1
ATOM 732 N N . ALA A 1 94 ? 6.261 4.491 0.692 1.00 88.88 94 ALA A N 1
ATOM 733 C CA . ALA A 1 94 ? 7.121 3.679 -0.166 1.00 88.88 94 ALA A CA 1
ATOM 734 C C . ALA A 1 94 ? 6.478 3.435 -1.537 1.00 88.88 94 ALA A C 1
ATOM 736 O O . ALA A 1 94 ? 7.095 3.747 -2.555 1.00 88.88 94 ALA A O 1
ATOM 737 N N . LEU A 1 95 ? 5.208 3.011 -1.572 1.00 90.88 95 LEU A N 1
ATOM 738 C CA . LEU A 1 95 ? 4.460 2.842 -2.823 1.00 90.88 95 LEU A CA 1
ATOM 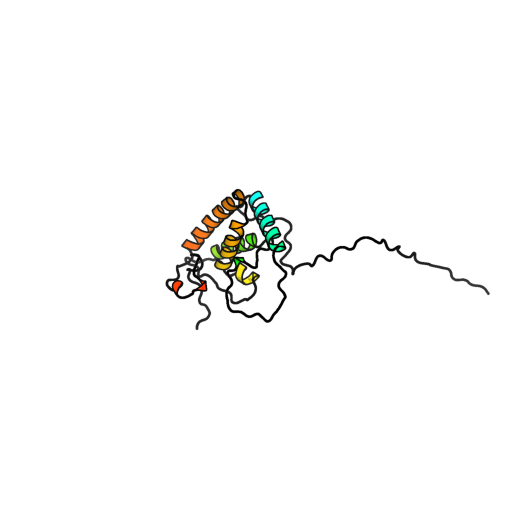739 C C . LEU A 1 95 ? 4.398 4.143 -3.627 1.00 90.88 95 LEU A C 1
ATOM 741 O O . LEU A 1 95 ? 4.680 4.152 -4.821 1.00 90.88 95 LEU A O 1
ATOM 745 N N . ARG A 1 96 ? 4.086 5.269 -2.978 1.00 93.38 96 ARG A N 1
ATOM 746 C CA . ARG A 1 96 ? 4.047 6.575 -3.653 1.00 93.38 96 ARG A CA 1
ATOM 747 C C . ARG A 1 96 ? 5.404 6.993 -4.202 1.00 93.38 96 ARG A C 1
ATOM 749 O O . ARG A 1 96 ? 5.457 7.489 -5.320 1.00 93.38 96 ARG A O 1
ATOM 756 N N . ARG A 1 97 ? 6.487 6.802 -3.441 1.00 91.38 97 ARG A N 1
ATOM 757 C CA . ARG A 1 97 ? 7.851 7.102 -3.904 1.00 91.38 97 ARG A CA 1
ATOM 758 C C . ARG A 1 97 ? 8.215 6.252 -5.115 1.00 91.38 97 ARG A C 1
ATOM 760 O O . ARG A 1 97 ? 8.677 6.806 -6.104 1.00 91.38 97 ARG A O 1
ATOM 767 N N . PHE A 1 98 ? 7.937 4.950 -5.070 1.00 91.00 98 PHE A N 1
ATOM 768 C CA . PHE A 1 98 ? 8.161 4.048 -6.197 1.00 91.00 98 PHE A CA 1
ATOM 769 C C . PHE A 1 98 ? 7.385 4.495 -7.444 1.00 91.00 98 PHE A C 1
ATOM 771 O O . PHE A 1 98 ? 7.954 4.635 -8.522 1.00 91.00 98 PHE A O 1
ATOM 778 N N . LEU A 1 99 ? 6.097 4.811 -7.289 1.00 92.25 99 LEU A N 1
ATOM 779 C CA . LEU A 1 99 ? 5.252 5.295 -8.383 1.00 92.25 99 LEU A CA 1
ATOM 780 C C . LEU A 1 99 ? 5.581 6.724 -8.837 1.00 92.25 99 LEU A C 1
ATOM 782 O O . LEU A 1 99 ? 5.076 7.152 -9.871 1.00 92.25 99 LEU A O 1
ATOM 786 N N . ALA A 1 100 ? 6.410 7.465 -8.103 1.00 92.12 100 ALA A N 1
ATOM 787 C CA . ALA A 1 100 ? 6.925 8.765 -8.521 1.00 92.12 100 ALA A CA 1
ATOM 788 C C . ALA A 1 100 ? 8.233 8.654 -9.322 1.00 92.12 100 ALA A C 1
ATOM 790 O O . ALA A 1 100 ? 8.608 9.615 -9.994 1.00 92.12 100 ALA A O 1
ATOM 791 N N . THR A 1 101 ? 8.911 7.499 -9.299 1.00 90.81 101 THR A N 1
ATOM 792 C CA . THR A 1 101 ? 10.121 7.258 -10.097 1.00 90.81 101 THR A CA 1
ATOM 793 C C . THR A 1 101 ? 9.819 7.493 -11.580 1.00 90.81 101 THR A C 1
ATOM 795 O O . THR A 1 101 ? 8.759 7.071 -12.051 1.00 90.81 101 THR A O 1
ATOM 798 N N . PRO A 1 102 ? 10.692 8.171 -12.345 1.00 89.12 102 PRO A N 1
ATOM 799 C CA . PRO A 1 102 ? 10.496 8.362 -13.781 1.00 89.12 102 PRO A CA 1
ATOM 800 C C . PRO A 1 102 ? 10.609 7.038 -14.552 1.00 89.12 102 PRO A C 1
ATOM 802 O O . PRO A 1 102 ? 11.274 6.106 -14.116 1.00 89.12 102 PRO A O 1
ATOM 805 N N . GLY A 1 103 ? 9.966 6.954 -15.718 1.00 87.81 103 GLY A N 1
ATOM 806 C CA . GLY A 1 103 ? 10.028 5.784 -16.606 1.00 87.81 103 GLY A CA 1
ATOM 807 C C . GLY A 1 103 ? 8.648 5.301 -17.041 1.00 87.81 103 GLY A C 1
ATOM 808 O O . GLY A 1 103 ? 7.670 5.438 -16.316 1.00 87.81 103 GLY A O 1
ATOM 809 N N . ARG A 1 104 ? 8.514 4.738 -18.242 1.00 86.31 104 ARG A N 1
ATOM 810 C CA . ARG A 1 104 ? 7.205 4.224 -18.685 1.00 86.31 104 ARG A CA 1
ATOM 811 C C . ARG A 1 104 ? 6.822 2.940 -17.947 1.00 86.31 104 ARG A C 1
ATOM 813 O O . ARG A 1 104 ? 5.679 2.799 -17.524 1.00 86.31 104 ARG A O 1
ATOM 820 N N . TYR A 1 105 ? 7.796 2.054 -17.774 1.00 91.06 105 TYR A N 1
ATOM 821 C CA . TYR A 1 105 ? 7.673 0.814 -17.022 1.00 91.06 105 TYR A CA 1
ATOM 822 C C . TYR A 1 105 ? 8.707 0.808 -15.900 1.00 91.06 105 TYR A C 1
ATOM 824 O O . TYR A 1 105 ? 9.817 1.306 -16.081 1.00 91.06 105 TYR A O 1
ATOM 832 N N . LEU A 1 106 ? 8.311 0.287 -14.747 1.00 90.00 106 LEU A N 1
ATOM 833 C CA . LEU A 1 106 ? 9.121 0.138 -13.552 1.00 90.00 106 LEU A CA 1
ATOM 834 C C . LEU A 1 106 ? 9.288 -1.350 -13.259 1.00 90.00 106 LEU A C 1
ATOM 836 O O . LEU A 1 106 ? 8.328 -2.120 -13.351 1.00 90.00 106 LEU A O 1
ATOM 840 N N . TYR A 1 107 ? 10.497 -1.723 -12.865 1.00 86.75 107 TYR A N 1
ATOM 841 C CA . TYR A 1 107 ? 10.799 -3.046 -12.342 1.00 86.75 107 TYR A CA 1
ATOM 842 C C . TYR A 1 107 ? 10.676 -3.013 -10.823 1.00 86.75 107 TYR A C 1
ATOM 844 O O . TYR A 1 107 ? 11.082 -2.042 -10.178 1.00 86.75 107 TYR A O 1
ATOM 852 N N . MET A 1 108 ? 10.065 -4.044 -10.244 1.00 84.19 108 MET A N 1
ATOM 853 C CA . MET A 1 108 ? 10.039 -4.173 -8.792 1.00 84.19 108 MET A CA 1
ATOM 854 C C . MET A 1 108 ? 11.455 -4.426 -8.289 1.00 84.19 108 MET A C 1
ATOM 856 O O . MET A 1 108 ? 12.184 -5.220 -8.861 1.00 84.19 108 MET A O 1
ATOM 860 N N . ARG A 1 109 ? 11.877 -3.759 -7.222 1.00 77.19 109 ARG A N 1
ATOM 861 C CA . ARG A 1 109 ? 13.220 -3.975 -6.684 1.00 77.19 109 ARG A CA 1
ATOM 862 C C . ARG A 1 109 ? 13.151 -4.939 -5.520 1.00 77.19 109 ARG A C 1
ATOM 864 O O . ARG A 1 109 ? 12.237 -4.872 -4.698 1.00 77.19 109 ARG A O 1
ATOM 871 N N . ARG A 1 110 ? 14.126 -5.839 -5.476 1.00 69.56 110 ARG A N 1
ATOM 872 C CA . ARG A 1 110 ? 14.370 -6.689 -4.325 1.00 69.56 110 ARG A CA 1
ATOM 873 C C . ARG A 1 110 ? 15.699 -6.273 -3.728 1.00 69.56 110 ARG A C 1
ATOM 875 O O . ARG A 1 110 ? 16.738 -6.477 -4.342 1.00 69.56 110 ARG A O 1
ATOM 882 N N . ASP A 1 111 ? 15.651 -5.716 -2.530 1.00 65.00 111 ASP A N 1
ATOM 883 C CA . ASP A 1 111 ? 16.870 -5.471 -1.778 1.00 65.00 111 ASP A CA 1
ATOM 884 C C . ASP A 1 111 ? 17.236 -6.730 -0.992 1.00 65.00 111 ASP A C 1
ATOM 886 O O . ASP A 1 111 ? 16.390 -7.381 -0.379 1.00 65.00 111 ASP A O 1
ATOM 890 N N . TYR A 1 112 ? 18.524 -7.063 -0.978 1.00 59.34 112 TYR A N 1
ATOM 891 C CA . TYR A 1 112 ? 19.056 -8.184 -0.202 1.00 59.34 112 TYR A CA 1
ATOM 892 C C . TYR A 1 112 ? 19.359 -7.813 1.259 1.00 59.34 112 TYR A C 1
ATOM 894 O O . TYR A 1 112 ? 19.902 -8.637 1.998 1.00 59.34 112 TYR A O 1
ATOM 902 N N . CYS A 1 113 ? 19.019 -6.595 1.712 1.00 63.09 113 CYS A N 1
ATOM 903 C CA . CYS A 1 113 ? 19.148 -6.275 3.133 1.00 63.09 113 CYS A CA 1
ATOM 904 C C . CYS A 1 113 ? 18.177 -7.144 3.934 1.00 63.09 113 CYS A C 1
ATOM 906 O O . CYS A 1 113 ? 16.967 -7.045 3.764 1.00 63.09 113 CYS A O 1
ATOM 908 N N . ALA A 1 114 ? 18.695 -7.913 4.893 1.00 59.94 114 ALA A N 1
ATOM 909 C CA . ALA A 1 114 ? 17.882 -8.676 5.845 1.00 59.94 114 ALA A CA 1
ATOM 910 C C . ALA A 1 114 ? 17.108 -7.787 6.847 1.00 59.94 114 ALA A C 1
ATOM 912 O O . ALA A 1 114 ? 16.493 -8.282 7.789 1.00 59.94 114 ALA A O 1
ATOM 913 N N . CYS A 1 115 ? 17.169 -6.466 6.687 1.00 65.81 115 CYS A N 1
ATOM 914 C CA . CYS A 1 115 ? 16.540 -5.505 7.566 1.00 65.81 115 CYS A CA 1
ATOM 915 C C . CYS A 1 115 ? 15.142 -5.121 7.057 1.00 65.81 115 CYS A C 1
ATOM 917 O O . CYS A 1 115 ? 14.983 -4.626 5.943 1.00 65.81 115 CYS A O 1
ATOM 919 N N . THR A 1 116 ? 14.132 -5.260 7.921 1.00 64.25 116 THR A N 1
ATOM 920 C CA . THR A 1 116 ? 12.724 -4.938 7.625 1.00 64.25 116 THR A CA 1
ATOM 921 C C . THR A 1 116 ? 12.515 -3.560 7.008 1.00 64.25 116 THR A C 1
ATOM 923 O O . THR A 1 116 ? 11.653 -3.380 6.153 1.00 64.25 116 THR A O 1
ATOM 926 N N . ARG A 1 117 ? 13.264 -2.564 7.488 1.00 66.44 117 ARG A N 1
ATOM 927 C CA . ARG A 1 117 ? 13.102 -1.179 7.054 1.00 66.44 117 ARG A CA 1
ATOM 928 C C . ARG A 1 117 ? 13.472 -1.006 5.584 1.00 66.44 117 ARG A C 1
ATOM 930 O O . ARG A 1 117 ? 12.709 -0.375 4.865 1.00 66.44 117 ARG A O 1
ATOM 937 N N . CYS A 1 118 ? 14.597 -1.568 5.144 1.00 67.38 118 CYS A N 1
ATOM 938 C CA . CYS A 1 118 ? 15.003 -1.458 3.744 1.00 67.38 118 CYS A CA 1
ATOM 939 C C . CYS A 1 118 ? 14.110 -2.302 2.839 1.00 67.38 118 CYS A C 1
ATOM 941 O O . CYS A 1 118 ? 13.747 -1.828 1.772 1.00 67.38 118 CYS A O 1
ATOM 943 N N . ASP A 1 119 ? 13.676 -3.488 3.281 1.00 68.81 119 ASP A N 1
ATOM 944 C CA . ASP A 1 119 ? 12.694 -4.266 2.517 1.00 68.81 119 ASP A CA 1
ATOM 945 C C . ASP A 1 119 ? 11.397 -3.455 2.334 1.00 68.81 119 ASP A C 1
ATOM 947 O O . ASP A 1 119 ? 10.941 -3.252 1.219 1.00 68.81 119 ASP A O 1
ATOM 951 N N . LEU A 1 120 ? 10.872 -2.826 3.388 1.00 72.94 120 LEU A N 1
ATOM 952 C CA . LEU A 1 120 ? 9.687 -1.971 3.272 1.00 72.94 120 LEU A CA 1
ATOM 953 C C . LEU A 1 120 ? 9.896 -0.722 2.394 1.00 72.94 120 LEU A C 1
ATOM 955 O O . LEU A 1 120 ? 8.991 -0.303 1.671 1.00 72.94 120 LEU A O 1
ATOM 959 N N . GLU A 1 121 ? 11.052 -0.069 2.504 1.00 70.25 121 GLU A N 1
ATOM 960 C CA . GLU A 1 121 ? 11.325 1.182 1.794 1.00 70.25 121 GLU A CA 1
ATOM 961 C C . GLU A 1 121 ? 11.639 0.969 0.307 1.00 70.25 121 GLU A C 1
ATOM 963 O O . GLU A 1 121 ? 11.299 1.841 -0.500 1.00 70.25 121 GLU A O 1
ATOM 968 N N . CYS A 1 122 ? 12.240 -0.169 -0.049 1.00 69.38 122 CYS A N 1
ATOM 969 C CA . CYS A 1 122 ? 12.761 -0.441 -1.387 1.00 69.38 122 CYS A CA 1
ATOM 970 C C . CYS A 1 122 ? 11.963 -1.493 -2.167 1.00 69.38 122 CYS A C 1
ATOM 972 O O . CYS A 1 122 ? 11.999 -1.473 -3.398 1.00 69.38 122 CYS A O 1
ATOM 974 N N . ASN A 1 123 ? 11.211 -2.368 -1.491 1.00 81.62 123 ASN A N 1
ATOM 975 C CA . ASN A 1 123 ? 10.392 -3.395 -2.127 1.00 81.62 123 ASN A CA 1
ATOM 976 C C . ASN A 1 123 ? 8.897 -3.005 -2.094 1.00 81.62 123 ASN A C 1
ATOM 978 O O . ASN A 1 123 ? 8.229 -3.137 -1.061 1.00 81.62 123 ASN A O 1
ATOM 982 N N . PRO A 1 124 ? 8.317 -2.548 -3.224 1.00 86.56 124 PRO A N 1
ATOM 983 C CA . PRO A 1 124 ? 6.908 -2.155 -3.275 1.00 86.56 124 PRO A CA 1
ATOM 984 C C . PRO A 1 124 ? 5.948 -3.323 -3.000 1.00 86.56 124 PRO A C 1
ATOM 986 O O . PRO A 1 124 ? 4.839 -3.089 -2.523 1.00 86.56 124 PRO A O 1
ATOM 989 N N . ALA A 1 125 ? 6.358 -4.571 -3.254 1.00 87.38 125 ALA A N 1
ATOM 990 C CA . ALA A 1 125 ? 5.548 -5.742 -2.930 1.00 87.38 125 ALA A CA 1
ATOM 991 C C . ALA A 1 125 ? 5.477 -5.978 -1.414 1.00 87.38 125 ALA A C 1
ATOM 993 O O . ALA A 1 125 ? 4.383 -6.168 -0.889 1.00 87.38 125 ALA A O 1
ATOM 994 N N . ALA A 1 126 ? 6.598 -5.839 -0.697 1.00 82.06 126 ALA A N 1
ATOM 995 C CA . ALA A 1 126 ? 6.612 -5.905 0.767 1.00 82.06 126 ALA A CA 1
ATOM 996 C C . ALA A 1 126 ? 5.747 -4.795 1.386 1.00 82.06 126 ALA A C 1
ATOM 998 O O . ALA A 1 126 ? 4.962 -5.041 2.302 1.00 82.06 126 ALA A O 1
ATOM 999 N N . ALA A 1 127 ? 5.809 -3.576 0.835 1.00 87.56 127 ALA A N 1
ATOM 1000 C CA . ALA A 1 127 ? 4.909 -2.496 1.236 1.00 87.56 127 ALA A CA 1
ATOM 1001 C C . ALA A 1 127 ? 3.432 -2.857 1.018 1.00 87.56 127 ALA A C 1
ATOM 1003 O O . ALA A 1 127 ? 2.589 -2.539 1.858 1.00 87.56 127 ALA A O 1
ATOM 1004 N N . ARG A 1 128 ? 3.098 -3.542 -0.081 1.00 91.06 128 ARG A N 1
ATOM 1005 C CA . ARG A 1 128 ? 1.723 -3.975 -0.340 1.00 91.06 128 ARG A CA 1
ATOM 1006 C C . ARG A 1 128 ? 1.274 -5.109 0.582 1.00 91.06 128 ARG A C 1
ATOM 1008 O O . ARG A 1 128 ? 0.111 -5.089 0.984 1.00 91.06 128 ARG A O 1
ATOM 1015 N N . ASP A 1 129 ? 2.169 -6.014 0.967 1.00 86.94 129 ASP A N 1
ATOM 1016 C CA . ASP A 1 129 ? 1.893 -7.087 1.930 1.00 86.94 129 ASP A CA 1
ATOM 1017 C C . ASP A 1 129 ? 1.577 -6.537 3.330 1.00 86.94 129 ASP A C 1
ATOM 1019 O O . ASP A 1 129 ? 0.634 -6.998 3.970 1.00 86.94 129 ASP A O 1
ATOM 1023 N N . VAL A 1 130 ? 2.297 -5.501 3.792 1.00 85.75 130 VAL A N 1
ATOM 1024 C CA . VAL A 1 130 ? 1.960 -4.779 5.043 1.00 85.75 130 VAL A CA 1
ATOM 1025 C C . VAL A 1 130 ? 0.519 -4.289 5.002 1.00 85.75 130 VAL A C 1
ATOM 1027 O O . VAL A 1 130 ? -0.243 -4.442 5.958 1.00 85.75 130 VAL A O 1
ATOM 1030 N N . LEU A 1 131 ? 0.164 -3.639 3.892 1.00 90.38 131 LEU A N 1
ATOM 1031 C CA . LEU A 1 131 ? -1.138 -3.013 3.716 1.00 90.38 131 LEU A CA 1
ATOM 1032 C C . LEU A 1 131 ? -2.231 -4.074 3.588 1.00 90.38 131 LEU A C 1
ATOM 1034 O O . LEU A 1 131 ? -3.338 -3.866 4.072 1.00 90.38 131 LEU A O 1
ATOM 1038 N N . ASP A 1 132 ? -1.915 -5.230 3.014 1.00 90.38 132 ASP A N 1
ATOM 1039 C CA . ASP A 1 132 ? -2.819 -6.373 3.005 1.00 90.38 132 ASP A CA 1
ATOM 1040 C C . ASP A 1 132 ? -3.049 -6.924 4.418 1.00 90.38 132 ASP A C 1
ATOM 1042 O O . ASP A 1 132 ? -4.187 -7.153 4.820 1.00 90.38 132 ASP A O 1
ATOM 1046 N N . GLY A 1 133 ? -1.983 -7.028 5.219 1.00 87.25 133 GLY A N 1
ATOM 1047 C CA . GLY A 1 133 ? -2.041 -7.492 6.605 1.00 87.25 133 GLY A CA 1
ATOM 1048 C C . GLY A 1 133 ? -2.792 -6.554 7.558 1.00 87.25 133 GLY A C 1
ATOM 1049 O O . GLY A 1 133 ? -3.457 -7.027 8.480 1.00 87.25 133 GLY A O 1
ATOM 1050 N N . ILE A 1 134 ? -2.747 -5.230 7.344 1.00 89.44 134 ILE A N 1
ATOM 1051 C CA . ILE A 1 134 ? -3.462 -4.275 8.212 1.00 89.44 134 ILE A CA 1
ATOM 1052 C C . ILE A 1 134 ? -4.971 -4.248 7.930 1.00 89.44 134 ILE A C 1
ATOM 1054 O O . ILE A 1 134 ? -5.763 -4.056 8.853 1.00 89.44 134 ILE A O 1
ATOM 1058 N N . LEU A 1 135 ? -5.406 -4.454 6.680 1.00 92.25 135 LEU A N 1
ATOM 1059 C CA . LEU A 1 135 ? -6.815 -4.330 6.276 1.00 92.25 135 LEU A CA 1
ATOM 1060 C C . LEU A 1 135 ? -7.786 -5.178 7.131 1.00 92.25 135 LEU A C 1
ATOM 1062 O O . LEU A 1 135 ? -8.806 -4.629 7.579 1.00 92.25 135 LEU A O 1
ATOM 1066 N N . PRO A 1 136 ? -7.506 -6.466 7.425 1.00 91.50 136 PRO A N 1
ATOM 1067 C CA . PRO A 1 136 ? -8.327 -7.292 8.310 1.00 91.50 136 PRO A CA 1
ATOM 1068 C C . PRO A 1 136 ? -8.502 -6.720 9.719 1.00 91.50 136 PRO A C 1
ATOM 1070 O O . PRO A 1 136 ? -9.562 -6.910 10.317 1.00 91.50 136 PRO A O 1
ATOM 1073 N N . LEU A 1 137 ? -7.512 -5.980 10.223 1.00 89.94 137 LEU A N 1
ATOM 1074 C CA . LEU A 1 137 ? -7.483 -5.431 11.582 1.00 89.94 137 LEU A CA 1
ATOM 1075 C C . LEU A 1 137 ? -8.304 -4.141 11.723 1.00 89.94 137 LEU A C 1
ATOM 1077 O O . LEU A 1 137 ? -8.628 -3.717 12.833 1.00 89.94 137 LEU A O 1
ATOM 1081 N N . LEU A 1 138 ? -8.648 -3.497 10.605 1.00 92.62 138 LEU A N 1
ATOM 1082 C CA . LEU A 1 138 ? -9.357 -2.222 10.610 1.00 92.62 138 LEU A CA 1
ATOM 1083 C C . LEU A 1 138 ? -10.878 -2.391 10.739 1.00 92.62 138 LEU A C 1
ATOM 1085 O O . LEU A 1 138 ? -11.464 -3.312 10.156 1.00 92.62 138 LEU A O 1
ATOM 1089 N N . PRO A 1 139 ? -11.564 -1.446 11.416 1.00 94.44 139 PRO A N 1
ATOM 1090 C CA . PRO A 1 139 ? -13.016 -1.362 11.359 1.00 94.44 139 PRO A CA 1
ATOM 1091 C C . PRO A 1 139 ? -13.478 -1.060 9.926 1.00 94.44 139 PRO A C 1
ATOM 1093 O O . PRO A 1 139 ? -12.782 -0.392 9.161 1.00 94.44 139 PRO A O 1
ATOM 1096 N N . ARG A 1 140 ? -14.696 -1.493 9.574 1.00 95.69 140 ARG A N 1
ATOM 1097 C CA . ARG A 1 140 ? -15.225 -1.443 8.194 1.00 95.69 140 ARG A CA 1
ATOM 1098 C C . ARG A 1 140 ? -15.097 -0.079 7.506 1.00 95.69 140 ARG A C 1
ATOM 1100 O O . ARG A 1 140 ? -14.819 -0.037 6.315 1.00 95.69 140 ARG A O 1
ATOM 1107 N N . TYR A 1 141 ? -15.319 1.020 8.230 1.00 95.62 141 TYR A N 1
ATOM 1108 C CA . TYR A 1 141 ? -15.227 2.365 7.652 1.00 95.62 141 TYR A CA 1
ATOM 1109 C C . TYR A 1 141 ? -13.782 2.718 7.260 1.00 95.62 141 TYR A C 1
ATOM 1111 O O . TYR A 1 141 ? -13.550 3.170 6.145 1.00 95.62 141 TYR A O 1
ATOM 1119 N N . ALA A 1 142 ? -12.819 2.452 8.147 1.00 94.31 142 ALA A N 1
ATOM 1120 C CA . ALA A 1 142 ? -11.405 2.741 7.927 1.00 94.31 142 ALA A CA 1
ATOM 1121 C C . ALA A 1 142 ? -10.819 1.817 6.858 1.00 94.31 142 ALA A C 1
ATOM 1123 O O . ALA A 1 142 ? -10.015 2.246 6.038 1.00 94.31 142 ALA A O 1
ATOM 1124 N N . ARG A 1 143 ? -11.276 0.559 6.841 1.00 96.19 143 ARG A N 1
ATOM 1125 C CA . ARG A 1 143 ? -10.933 -0.400 5.797 1.00 96.19 143 ARG A CA 1
ATOM 1126 C C . ARG A 1 143 ? -11.327 0.119 4.416 1.00 96.19 143 ARG A C 1
ATOM 1128 O O . ARG A 1 143 ? -10.467 0.182 3.555 1.00 96.19 143 ARG A O 1
ATOM 1135 N N . ARG A 1 144 ? -12.578 0.554 4.225 1.00 96.56 144 ARG A N 1
ATOM 1136 C CA . ARG A 1 144 ? -13.063 1.077 2.932 1.00 96.56 144 ARG A CA 1
ATOM 1137 C C . ARG A 1 144 ? -12.286 2.297 2.449 1.00 96.56 144 ARG A C 1
ATOM 1139 O O . ARG A 1 144 ? -12.001 2.412 1.263 1.00 96.56 144 ARG A O 1
ATOM 1146 N N . ASP A 1 145 ? -11.971 3.207 3.363 1.00 96.38 145 ASP A N 1
ATOM 1147 C CA . ASP A 1 145 ? -11.203 4.411 3.044 1.00 96.38 145 ASP A CA 1
ATOM 1148 C C . ASP A 1 145 ? -9.777 4.048 2.590 1.00 96.38 145 ASP A C 1
ATOM 1150 O O . ASP A 1 145 ? -9.318 4.486 1.533 1.00 96.38 145 ASP A O 1
ATOM 1154 N N . LEU A 1 146 ? -9.114 3.139 3.317 1.00 95.62 146 LEU A N 1
ATOM 1155 C CA . LEU A 1 146 ? -7.805 2.621 2.923 1.00 95.62 146 LEU A CA 1
ATOM 1156 C C . LEU A 1 146 ? -7.864 1.827 1.607 1.00 95.62 146 LEU A C 1
ATOM 1158 O O . LEU A 1 146 ? -7.027 2.045 0.740 1.00 95.62 146 LEU A O 1
ATOM 1162 N N . GLU A 1 147 ? -8.860 0.961 1.415 1.00 95.94 147 GLU A N 1
ATOM 1163 C CA . GLU A 1 147 ? -9.084 0.212 0.169 1.00 95.94 147 GLU A CA 1
ATOM 1164 C C . GLU A 1 147 ? -9.280 1.142 -1.029 1.00 95.94 147 GLU A C 1
ATOM 1166 O O . GLU A 1 147 ? -8.761 0.862 -2.108 1.00 95.94 147 GLU A O 1
ATOM 1171 N N . SER A 1 148 ? -9.986 2.264 -0.860 1.00 96.69 148 SER A N 1
ATOM 1172 C CA . SER A 1 148 ? -10.160 3.255 -1.924 1.00 96.69 148 SER A CA 1
ATOM 1173 C C . SER A 1 148 ? -8.817 3.851 -2.349 1.00 96.69 148 SER A C 1
ATOM 1175 O O . SER A 1 148 ? -8.513 3.897 -3.543 1.00 96.69 148 SER A O 1
ATOM 1177 N N . LEU A 1 149 ? -7.981 4.244 -1.381 1.00 96.06 149 LEU A N 1
ATOM 1178 C CA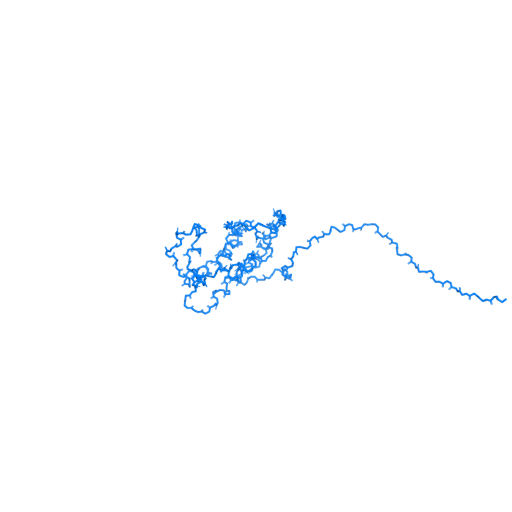 . LEU A 1 149 ? -6.626 4.724 -1.656 1.00 96.06 149 LEU A CA 1
ATOM 1179 C C . LEU A 1 149 ? -5.765 3.637 -2.318 1.00 96.06 149 LEU A C 1
ATOM 1181 O O . LEU A 1 149 ? -5.086 3.907 -3.309 1.00 96.06 149 LEU A O 1
ATOM 1185 N N . LEU A 1 150 ? -5.794 2.412 -1.789 1.00 95.75 150 LEU A N 1
ATOM 1186 C CA . LEU A 1 150 ? -5.043 1.287 -2.344 1.00 95.75 150 LEU A CA 1
ATOM 1187 C C . LEU A 1 150 ? -5.491 0.965 -3.761 1.00 95.75 150 LEU A C 1
ATOM 1189 O O . LEU A 1 150 ? -4.650 0.709 -4.601 1.00 95.75 150 LEU A O 1
ATOM 1193 N N . THR A 1 151 ? -6.780 1.071 -4.070 1.00 96.50 151 THR A N 1
ATOM 1194 C CA . THR A 1 151 ? -7.290 0.837 -5.424 1.00 96.50 151 THR A CA 1
ATOM 1195 C C . THR A 1 151 ? -6.688 1.826 -6.430 1.00 96.50 151 THR A C 1
ATOM 1197 O O . THR A 1 151 ? -6.378 1.448 -7.559 1.00 96.50 151 THR A O 1
ATOM 1200 N N . GLU A 1 152 ? -6.503 3.096 -6.056 1.00 95.75 152 GLU A N 1
ATOM 1201 C CA . GLU A 1 152 ? -5.814 4.074 -6.913 1.00 95.75 152 GLU A CA 1
ATOM 1202 C C . GLU A 1 152 ? -4.340 3.711 -7.121 1.00 95.75 152 GLU A C 1
ATOM 1204 O O . GLU A 1 152 ? -3.857 3.723 -8.255 1.00 95.75 152 GLU A O 1
ATOM 1209 N N . LEU A 1 153 ? -3.642 3.362 -6.037 1.00 95.44 153 LEU A N 1
ATOM 1210 C CA . LEU A 1 153 ? -2.230 2.981 -6.078 1.00 95.44 153 LEU A CA 1
ATOM 1211 C C . LEU A 1 153 ? -2.016 1.680 -6.861 1.00 95.44 153 LEU A C 1
ATOM 1213 O O . LEU A 1 153 ? -1.126 1.619 -7.703 1.00 95.44 153 LEU A O 1
ATOM 1217 N N . ASP A 1 154 ? -2.865 0.679 -6.643 1.00 95.81 154 ASP A N 1
ATOM 1218 C CA . ASP A 1 154 ? -2.830 -0.635 -7.282 1.00 95.81 154 ASP A CA 1
ATOM 1219 C C . ASP A 1 154 ? -3.078 -0.506 -8.791 1.00 95.81 154 ASP A C 1
ATOM 1221 O O . ASP A 1 154 ? -2.378 -1.135 -9.578 1.00 95.81 154 ASP A O 1
ATOM 1225 N N . ARG A 1 155 ? -3.996 0.369 -9.234 1.00 96.00 155 ARG A N 1
ATOM 1226 C CA . ARG A 1 155 ? -4.175 0.663 -10.672 1.00 96.00 155 ARG A CA 1
ATOM 1227 C C . ARG A 1 155 ? -2.912 1.232 -11.303 1.00 96.00 155 ARG A C 1
ATOM 1229 O O . ARG A 1 155 ? -2.574 0.865 -12.428 1.00 96.00 155 ARG A O 1
ATOM 1236 N N . GLU A 1 156 ? -2.230 2.137 -10.610 1.00 95.19 156 GLU A N 1
ATOM 1237 C CA . GLU A 1 156 ? -0.999 2.723 -11.130 1.00 95.19 156 GLU A CA 1
ATOM 1238 C C . GLU A 1 156 ? 0.154 1.722 -11.118 1.00 95.19 156 GLU A C 1
ATOM 1240 O O . GLU A 1 156 ? 0.888 1.607 -12.099 1.00 95.19 156 GLU A O 1
ATOM 1245 N N . LEU A 1 157 ? 0.254 0.926 -10.056 1.00 93.19 157 LEU A N 1
ATOM 1246 C CA . LEU A 1 157 ? 1.225 -0.150 -9.946 1.00 93.19 157 LEU A CA 1
ATOM 1247 C C . LEU A 1 157 ? 1.030 -1.172 -11.070 1.00 93.19 157 LEU A C 1
ATOM 1249 O O . LEU A 1 157 ? 1.990 -1.491 -11.766 1.00 93.19 157 LEU A O 1
ATOM 1253 N N . LEU A 1 158 ? -0.207 -1.602 -11.330 1.00 93.56 158 LEU A N 1
ATOM 1254 C CA . LEU A 1 158 ? -0.567 -2.485 -12.444 1.00 93.56 158 LEU A CA 1
ATOM 1255 C C . LEU A 1 158 ? -0.170 -1.912 -13.806 1.00 93.56 158 LEU A C 1
ATOM 1257 O O . LEU A 1 158 ? 0.299 -2.648 -14.671 1.00 93.56 158 LEU A O 1
ATOM 1261 N N . ARG A 1 159 ? -0.380 -0.609 -14.009 1.00 93.94 159 ARG A N 1
ATOM 1262 C CA . ARG A 1 159 ? -0.084 0.077 -15.272 1.00 93.94 159 ARG A CA 1
ATOM 1263 C C . ARG A 1 159 ? 1.416 0.177 -15.530 1.00 93.94 159 ARG A C 1
ATOM 1265 O O . ARG A 1 159 ? 1.848 0.066 -16.676 1.00 93.94 159 ARG A O 1
ATOM 1272 N N . ARG A 1 160 ? 2.191 0.436 -14.474 1.00 93.62 160 ARG A N 1
ATOM 1273 C CA . ARG A 1 160 ? 3.625 0.725 -14.569 1.00 93.62 160 ARG A CA 1
ATOM 1274 C C . ARG A 1 160 ? 4.505 -0.503 -14.382 1.00 93.62 160 ARG A C 1
ATOM 1276 O O . ARG A 1 160 ? 5.654 -0.442 -14.792 1.00 93.62 160 ARG A O 1
ATOM 1283 N N . THR A 1 161 ? 4.008 -1.603 -13.823 1.00 92.81 161 THR A N 1
ATOM 1284 C CA . THR A 1 161 ? 4.797 -2.831 -13.625 1.00 92.81 161 THR A CA 1
ATOM 1285 C C . THR A 1 161 ? 4.374 -3.931 -14.590 1.00 92.81 161 THR A C 1
ATOM 1287 O O . THR A 1 161 ? 3.190 -4.238 -14.762 1.00 92.81 161 THR A O 1
ATOM 1290 N N . LEU A 1 162 ? 5.360 -4.540 -15.242 1.00 91.12 162 LEU A N 1
ATOM 1291 C CA . LEU A 1 162 ? 5.126 -5.602 -16.214 1.00 91.12 162 LEU A CA 1
ATOM 1292 C C . LEU A 1 162 ? 4.861 -6.943 -15.508 1.00 91.12 162 LEU A C 1
ATOM 1294 O O . LEU A 1 162 ? 5.470 -7.205 -14.470 1.00 91.12 162 LEU A O 1
ATOM 1298 N N . PRO A 1 163 ? 3.960 -7.788 -16.038 1.00 89.62 163 PRO A N 1
ATOM 1299 C CA . PRO A 1 163 ? 3.761 -9.139 -15.524 1.00 89.62 163 PRO A CA 1
ATOM 1300 C C . PRO A 1 163 ? 4.986 -10.018 -15.806 1.00 89.62 163 PRO A C 1
ATOM 1302 O O . PRO A 1 163 ? 5.572 -9.948 -16.888 1.00 89.62 163 PRO A O 1
ATOM 1305 N N . ASP A 1 164 ? 5.348 -10.865 -14.847 1.00 86.19 164 ASP A N 1
ATOM 1306 C CA . ASP A 1 164 ? 6.406 -11.861 -14.985 1.00 86.19 164 ASP A CA 1
ATOM 1307 C C . ASP A 1 164 ? 5.816 -13.197 -15.453 1.00 86.19 164 ASP A C 1
ATOM 1309 O O . ASP A 1 16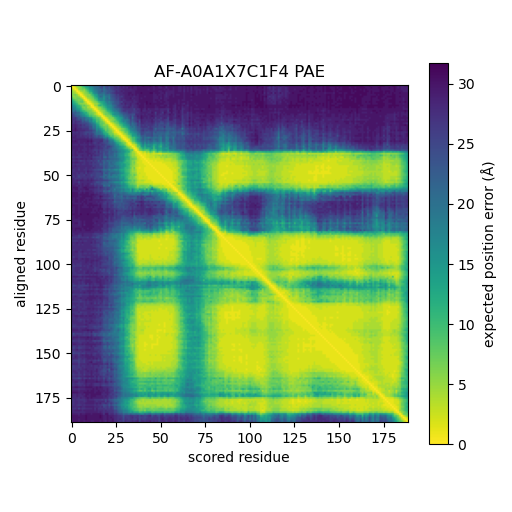4 ? 5.125 -13.901 -14.716 1.00 86.19 164 ASP A O 1
ATOM 1313 N N . VAL A 1 165 ? 6.117 -13.570 -16.697 1.00 85.31 165 VAL A N 1
ATOM 1314 C CA . VAL A 1 165 ? 5.663 -14.833 -17.306 1.00 85.31 165 VAL A CA 1
ATOM 1315 C C . VAL A 1 165 ? 6.205 -16.054 -16.547 1.00 85.31 165 VAL A C 1
ATOM 1317 O O . VAL A 1 165 ? 5.597 -17.128 -16.560 1.00 85.31 165 VAL A O 1
ATOM 1320 N N . PHE A 1 166 ? 7.330 -15.905 -15.848 1.00 82.50 166 PHE A N 1
ATOM 1321 C CA . PHE A 1 166 ? 7.999 -16.966 -15.108 1.00 82.50 166 PHE A CA 1
ATOM 1322 C C . PHE A 1 166 ? 7.676 -16.969 -13.613 1.00 82.50 166 PHE A C 1
ATOM 1324 O O . PHE A 1 166 ? 8.173 -17.853 -12.916 1.00 82.50 166 PHE A O 1
ATOM 1331 N N . ALA A 1 167 ? 6.786 -16.092 -13.127 1.00 81.44 167 ALA A N 1
ATOM 1332 C CA . ALA A 1 167 ? 6.398 -16.034 -11.713 1.00 81.44 167 ALA A CA 1
ATOM 1333 C C . ALA A 1 167 ? 5.953 -17.400 -11.157 1.00 81.44 167 ALA A C 1
ATOM 1335 O O . ALA A 1 167 ? 6.247 -17.753 -10.018 1.00 81.44 167 ALA A O 1
ATOM 1336 N N . HIS A 1 168 ? 5.317 -18.232 -11.990 1.00 77.56 168 HIS A N 1
ATOM 1337 C CA . HIS A 1 168 ? 4.885 -19.584 -11.626 1.00 77.56 168 HIS A CA 1
ATOM 1338 C C . HIS A 1 168 ? 6.028 -20.521 -11.185 1.00 77.56 168 HIS A C 1
ATOM 1340 O O . HIS A 1 168 ? 5.756 -21.511 -10.494 1.00 77.56 168 HIS A O 1
ATOM 1346 N N . ARG A 1 169 ? 7.276 -20.237 -11.588 1.00 81.31 169 ARG A N 1
ATOM 1347 C CA . ARG A 1 169 ? 8.484 -20.997 -11.224 1.00 81.31 169 ARG A CA 1
ATOM 1348 C C . ARG A 1 169 ? 8.983 -20.682 -9.819 1.00 81.31 169 ARG A C 1
ATOM 1350 O O . ARG A 1 169 ? 9.766 -21.457 -9.284 1.00 81.31 169 ARG A O 1
ATOM 1357 N N . GLU A 1 170 ? 8.521 -19.588 -9.221 1.00 76.38 170 GLU A N 1
ATOM 1358 C CA . GLU A 1 170 ? 8.929 -19.141 -7.895 1.00 76.38 170 GLU A CA 1
ATOM 1359 C C . GLU A 1 170 ? 7.782 -19.353 -6.893 1.00 76.38 170 GLU A C 1
ATOM 1361 O O . GLU A 1 170 ? 6.835 -18.568 -6.857 1.00 76.38 170 GLU A O 1
ATOM 1366 N N . PRO A 1 171 ? 7.824 -20.407 -6.051 1.00 73.38 171 PRO A N 1
ATOM 1367 C CA . PRO A 1 171 ? 6.726 -20.720 -5.133 1.00 73.38 171 PRO A CA 1
ATOM 1368 C C . PRO A 1 171 ? 6.405 -19.588 -4.153 1.00 73.38 171 PRO A C 1
ATOM 1370 O O . PRO A 1 171 ? 5.251 -19.431 -3.768 1.00 73.38 171 PRO A O 1
ATOM 1373 N N . TRP A 1 172 ? 7.410 -18.787 -3.787 1.00 70.38 172 TRP A N 1
ATOM 1374 C CA . TRP A 1 172 ? 7.271 -17.655 -2.872 1.00 70.38 172 TRP A CA 1
ATOM 1375 C C . TRP A 1 172 ? 6.484 -16.475 -3.464 1.00 70.38 172 TRP A C 1
ATOM 1377 O O . TRP A 1 172 ? 5.982 -15.653 -2.709 1.00 70.38 172 TRP A O 1
ATOM 1387 N N . ARG A 1 173 ? 6.329 -16.407 -4.795 1.00 72.75 173 ARG A N 1
ATOM 1388 C CA . ARG A 1 173 ? 5.548 -15.363 -5.483 1.00 72.75 173 ARG A CA 1
ATOM 1389 C C . ARG A 1 173 ? 4.070 -15.698 -5.642 1.00 72.75 173 ARG A C 1
ATOM 1391 O O . ARG A 1 173 ? 3.307 -14.902 -6.181 1.00 72.75 173 ARG A O 1
ATOM 1398 N N . ARG A 1 174 ? 3.651 -16.892 -5.225 1.00 68.12 174 ARG A N 1
ATOM 1399 C CA . ARG A 1 174 ? 2.273 -17.350 -5.409 1.00 68.12 174 ARG A CA 1
ATOM 1400 C C . ARG A 1 174 ? 1.364 -16.740 -4.347 1.00 68.12 174 ARG A C 1
ATOM 1402 O O . ARG A 1 174 ? 1.657 -16.833 -3.161 1.00 68.12 174 ARG A O 1
ATOM 1409 N N . GLY A 1 175 ? 0.222 -16.200 -4.774 1.00 71.94 175 GLY A N 1
ATOM 1410 C CA . GLY A 1 175 ? -0.876 -15.825 -3.875 1.00 71.94 175 GLY A CA 1
ATOM 1411 C C . GLY A 1 175 ? -1.354 -14.379 -3.994 1.00 71.94 175 GLY A C 1
ATOM 1412 O O . GLY A 1 175 ? -2.501 -14.114 -3.645 1.00 71.94 175 GLY A O 1
ATOM 1413 N N . ALA A 1 176 ? -0.546 -13.467 -4.547 1.00 84.75 176 ALA A N 1
ATOM 1414 C CA . ALA A 1 176 ? -0.989 -12.109 -4.854 1.00 84.75 176 ALA A CA 1
ATOM 1415 C C . ALA A 1 176 ? -0.369 -11.575 -6.151 1.00 84.75 176 ALA A C 1
ATOM 1417 O O . ALA A 1 176 ? 0.819 -11.744 -6.410 1.00 84.75 176 ALA A O 1
ATOM 1418 N N . TRP A 1 177 ? -1.174 -10.873 -6.953 1.00 89.62 177 TRP A N 1
ATOM 1419 C CA . TRP A 1 177 ? -0.796 -10.421 -8.298 1.00 89.62 177 TRP A CA 1
ATOM 1420 C C . TRP A 1 177 ? 0.406 -9.462 -8.325 1.00 89.62 177 TRP A C 1
ATOM 1422 O O . TRP A 1 177 ? 1.048 -9.318 -9.368 1.00 89.62 177 TRP A O 1
ATOM 1432 N N . TRP A 1 178 ? 0.690 -8.761 -7.219 1.00 89.75 178 TRP A N 1
ATOM 1433 C CA . TRP A 1 178 ? 1.832 -7.848 -7.124 1.00 89.75 178 TRP A CA 1
ATOM 1434 C C . TRP A 1 178 ? 3.160 -8.601 -7.012 1.00 89.75 178 TRP A C 1
ATOM 1436 O O . TRP A 1 178 ? 4.162 -8.099 -7.502 1.00 89.75 178 TRP A O 1
ATOM 1446 N N . HIS A 1 179 ? 3.166 -9.826 -6.482 1.00 86.94 179 HIS A N 1
ATOM 1447 C CA . HIS A 1 179 ? 4.351 -10.692 -6.491 1.00 86.94 179 HIS A CA 1
ATOM 1448 C C . HIS A 1 179 ? 4.622 -11.305 -7.869 1.00 86.94 179 HIS A C 1
ATOM 1450 O O . HIS A 1 179 ? 5.742 -11.698 -8.174 1.00 86.94 179 HIS A O 1
ATOM 1456 N N . GLU A 1 180 ? 3.621 -11.333 -8.749 1.00 88.12 180 GLU A N 1
ATOM 1457 C CA . GLU A 1 180 ? 3.723 -11.867 -10.114 1.00 88.12 180 GLU A CA 1
ATOM 1458 C C . GLU A 1 180 ? 4.246 -10.830 -11.129 1.00 88.12 180 GLU A C 1
ATOM 1460 O O . GLU A 1 180 ? 4.025 -10.950 -12.336 1.00 88.12 180 GLU A O 1
ATOM 1465 N N . ARG A 1 181 ? 4.915 -9.772 -10.658 1.00 89.94 181 ARG A N 1
ATOM 1466 C CA . ARG A 1 181 ? 5.495 -8.713 -11.498 1.00 89.94 181 ARG A CA 1
ATOM 1467 C C . ARG A 1 181 ? 6.975 -8.938 -11.748 1.00 89.94 181 ARG A C 1
ATOM 1469 O O . ARG A 1 181 ? 7.626 -9.657 -11.002 1.00 89.94 181 ARG A O 1
ATOM 1476 N N . LEU A 1 182 ? 7.498 -8.330 -12.814 1.00 88.31 182 LEU A N 1
ATOM 1477 C CA . LEU A 1 182 ? 8.925 -8.374 -13.119 1.00 88.31 182 LEU A CA 1
ATOM 1478 C C . LEU A 1 182 ? 9.701 -7.600 -12.058 1.00 88.31 182 LEU A C 1
ATOM 1480 O O . LEU A 1 182 ? 9.445 -6.413 -11.825 1.00 88.31 182 LEU A O 1
ATOM 1484 N N . TYR A 1 183 ? 10.663 -8.289 -11.456 1.00 84.50 183 TYR A N 1
ATOM 1485 C CA . TYR A 1 183 ? 11.645 -7.680 -10.577 1.00 84.50 183 TYR A CA 1
ATOM 1486 C C . TYR A 1 183 ? 12.905 -7.359 -11.365 1.00 84.50 183 TYR A C 1
ATOM 1488 O O . TYR A 1 183 ? 13.228 -8.037 -12.339 1.00 84.50 183 TYR A O 1
ATOM 1496 N N . ASP A 1 184 ? 13.596 -6.319 -10.927 1.00 80.44 184 ASP A N 1
ATOM 1497 C CA . ASP A 1 184 ? 14.915 -5.971 -11.405 1.00 80.44 184 ASP A CA 1
ATOM 1498 C C . ASP A 1 184 ? 15.874 -7.084 -10.981 1.00 80.44 184 ASP A C 1
ATOM 1500 O O . ASP A 1 184 ? 16.123 -7.305 -9.793 1.00 80.44 184 ASP A O 1
ATOM 1504 N N . THR A 1 185 ? 16.320 -7.867 -11.954 1.00 62.25 185 THR A N 1
ATOM 1505 C CA . THR A 1 185 ? 17.288 -8.945 -11.764 1.00 62.25 185 THR A CA 1
ATOM 1506 C C . THR A 1 185 ? 18.688 -8.374 -11.918 1.00 62.25 185 THR A C 1
ATOM 1508 O O . THR A 1 185 ? 19.390 -8.716 -12.864 1.00 62.25 185 THR A O 1
ATOM 1511 N N . ASP A 1 186 ? 19.089 -7.493 -11.009 1.00 47.19 186 ASP A N 1
ATOM 1512 C CA . ASP A 1 186 ? 20.395 -6.827 -11.084 1.00 47.19 186 ASP A CA 1
ATOM 1513 C C . ASP A 1 186 ? 21.572 -7.697 -10.580 1.00 47.19 186 ASP A C 1
ATOM 1515 O O . ASP A 1 186 ? 22.679 -7.198 -10.464 1.00 47.19 186 ASP A O 1
ATOM 1519 N N . ASP A 1 187 ? 21.390 -9.003 -10.322 1.00 43.69 187 ASP A N 1
ATOM 1520 C CA . ASP A 1 187 ? 22.454 -9.861 -9.751 1.00 43.69 187 ASP A CA 1
ATOM 1521 C C . ASP A 1 187 ? 22.546 -11.282 -10.356 1.00 43.69 187 ASP A C 1
ATOM 1523 O O . ASP A 1 187 ? 22.700 -12.270 -9.637 1.00 43.69 187 ASP A O 1
ATOM 1527 N N . LEU A 1 188 ? 22.465 -11.431 -11.685 1.00 39.38 188 LEU A N 1
ATOM 1528 C CA . LEU A 1 188 ? 22.887 -12.674 -12.368 1.00 39.38 188 LEU A CA 1
ATOM 1529 C C . LEU A 1 188 ? 23.682 -12.411 -13.662 1.00 39.38 188 LEU A C 1
ATOM 1531 O O . LEU A 1 188 ? 23.407 -13.016 -14.702 1.00 39.38 188 LEU A O 1
ATOM 1535 N N . LEU A 1 189 ? 24.689 -11.536 -13.586 1.00 36.12 189 LEU A N 1
ATOM 1536 C CA . LEU A 1 189 ? 25.840 -11.539 -14.498 1.00 36.12 189 LEU A CA 1
ATOM 1537 C C . LEU A 1 189 ? 27.143 -11.578 -13.700 1.00 36.12 189 LEU A C 1
ATOM 1539 O O . LEU A 1 189 ? 27.283 -10.757 -12.770 1.00 36.12 189 LEU A O 1
#

pLDDT: mean 71.28, std 21.13, range [33.69, 96.69]

Foldseek 3Di:
DDDDDDDDDDDDPDDDPDDPPDPPPDDPDPDDDDDQDDQPQFDPVLSVQ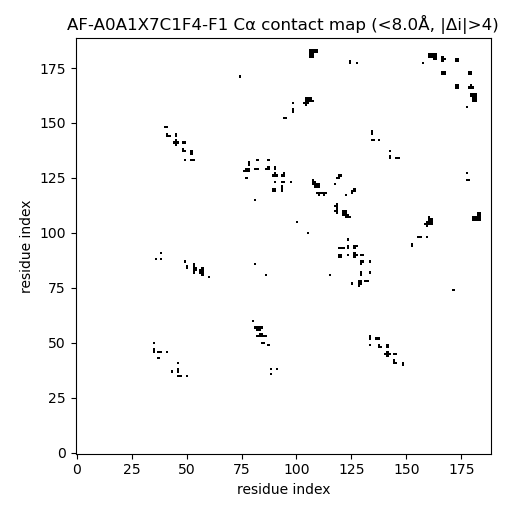LQVLLVVLVVVDDDPPPPVPPPDPDPDQLLNDDSHGCLLSLLSVLLVVQLVDDDQADAAEDDPPPDPSCCSNRGNVSSVSNLVNSLVSGDPVSNVSSVVVVVVSVVSLVRRWAFAPCLVVPPVLPDDRSSRTHHDPVPDD

Secondary structure (DSSP, 8-state):
--------PPPPPPPPP----------S------S----TTS-HHHHHHHHHHHHHHHHHSPPP---TT--------GGGT---TTHHHHHHHHHHHHHHSSSSSBPBP------HHHHHHH-HHHHHHHHHHHGGGS-HHHHHHHHHHHHHHHHHHHHHB-B-TTGGG-GGGTT-TTTTBPB--TT--